Protein AF-A0A355BED5-F1 (afdb_monomer_lite)

Foldseek 3Di:
DDQDLVDPCSLVVVCVVCVPWADDDVLPPPVLVVLCVVQCQLQLFGPAARTNDGDDPPPDDRLRSNLRNLSSLQLNLCCNQPVDNDPVVSQVLLQVLLVLVDDPVLCVPADPRDGNSRSSNSQLVVLCVPCVVPDDSSVSSSLSVLSSVLSNVCSNPVDRSVVVSVVVVVVVVVVVVVVVVVVD

pLDDT: mean 83.13, std 15.9, range [39.84, 97.88]

Radius of gyration: 16.29 Å; chains: 1; bounding box: 44×42×38 Å

Secondary structure (DSSP, 8-state):
----TTSTTHHHHHHHHHTTTB---TT-HHHHHHHHHHTTGGGT--SS-SBSS---GGG--HHHHHHHHHHHHHHHHHHHHH----HHHHHHHHHHHHHHH--TTGGGGS-SS--HHHHHHHHHHHHHHHHTTTS-HHHHHHTHHHHHHHHHHHHHH---THHHHHHHHHHHHHHHHHHHHTT-

Sequence (184 aa):
MLINPSAKGWIKKFFSQNKSNYKNYNTDMLSFYYDMRASGFIYGHVIQLNLLLQPEKNELSNDEVTKIALLNALYSTFKLVTQIKDEAAFIEKAVEFYKFLHHKETLLFLKSNPDLEDCIATRIQTNENILAKNFSHILTNALLFMDVLAFKKFLEYNENPINYLKKLEESIILLVSNTLHIKE

Structure (mmCIF, N/CA/C/O backbone):
data_AF-A0A355BED5-F1
#
_entry.id   AF-A0A355BED5-F1
#
loop_
_atom_site.group_PDB
_atom_site.id
_atom_site.type_symbol
_atom_site.label_atom_id
_atom_site.label_alt_id
_atom_site.label_comp_id
_atom_site.label_asym_id
_atom_site.label_entity_id
_atom_site.label_seq_id
_atom_site.pdbx_PDB_ins_code
_atom_site.Cartn_x
_atom_site.Cartn_y
_atom_site.Cartn_z
_atom_site.occupancy
_atom_site.B_iso_or_equiv
_atom_site.auth_seq_id
_atom_site.auth_comp_id
_atom_site.auth_asym_id
_atom_site.auth_atom_id
_atom_site.pdbx_PDB_model_num
ATOM 1 N N . MET A 1 1 ? -1.209 12.565 -18.154 1.00 57.72 1 MET A N 1
ATOM 2 C CA . MET A 1 1 ? -1.684 12.842 -16.769 1.00 57.72 1 MET A CA 1
ATOM 3 C C . MET A 1 1 ? -0.481 13.209 -15.918 1.00 57.72 1 MET A C 1
ATOM 5 O O . MET A 1 1 ? 0.363 12.351 -15.713 1.00 57.72 1 MET A O 1
ATOM 9 N N . LEU A 1 2 ? -0.388 14.452 -15.436 1.00 71.56 2 LEU A N 1
ATOM 10 C CA . LEU A 1 2 ? 0.814 14.949 -14.753 1.00 71.56 2 LEU A CA 1
ATOM 11 C C . LEU A 1 2 ? 0.678 14.813 -13.223 1.00 71.56 2 LEU A C 1
ATOM 13 O O . LEU A 1 2 ? 0.127 15.694 -12.548 1.00 71.56 2 LEU A O 1
ATOM 17 N N . ILE A 1 3 ? 1.115 13.681 -12.673 1.00 84.94 3 ILE A N 1
ATOM 18 C CA . ILE A 1 3 ? 1.224 13.445 -11.223 1.00 84.94 3 ILE A CA 1
ATOM 19 C C . ILE A 1 3 ? 2.691 13.603 -10.843 1.00 84.94 3 ILE A C 1
ATOM 21 O O . ILE A 1 3 ? 3.552 13.126 -11.562 1.00 84.94 3 ILE A O 1
ATOM 25 N N . ASN A 1 4 ? 2.971 14.260 -9.721 1.00 89.06 4 ASN A N 1
ATOM 26 C CA . ASN A 1 4 ? 4.320 14.364 -9.172 1.00 89.06 4 ASN A CA 1
ATOM 27 C C . ASN A 1 4 ? 4.294 13.805 -7.739 1.00 89.06 4 ASN A C 1
ATOM 29 O O . ASN A 1 4 ? 3.911 14.541 -6.829 1.00 89.06 4 ASN A O 1
ATOM 33 N N . PRO A 1 5 ? 4.658 12.524 -7.527 1.00 90.69 5 PRO A N 1
ATOM 34 C CA . PRO A 1 5 ? 4.711 11.882 -6.205 1.00 90.69 5 PRO A CA 1
ATOM 35 C C . PRO A 1 5 ? 5.791 12.422 -5.251 1.00 90.69 5 PRO A C 1
ATOM 37 O O . PRO A 1 5 ? 6.003 11.880 -4.162 1.00 90.69 5 PRO A O 1
ATOM 40 N N . SER A 1 6 ? 6.506 13.466 -5.659 1.00 88.06 6 SER A N 1
ATOM 41 C CA . SER A 1 6 ? 7.462 14.210 -4.839 1.00 88.06 6 SER A CA 1
ATOM 42 C C . SER A 1 6 ? 6.895 15.559 -4.365 1.00 88.06 6 SER A C 1
ATOM 44 O O . SER A 1 6 ? 7.478 16.196 -3.492 1.00 88.06 6 SER A O 1
ATOM 46 N N . ALA A 1 7 ? 5.747 15.995 -4.898 1.00 89.94 7 ALA A N 1
ATOM 47 C CA . ALA A 1 7 ? 5.064 17.220 -4.491 1.00 89.94 7 ALA A CA 1
ATOM 48 C C . ALA A 1 7 ? 4.019 16.955 -3.396 1.00 89.94 7 ALA A C 1
ATOM 50 O O . ALA A 1 7 ? 3.316 15.950 -3.428 1.00 89.94 7 ALA A O 1
ATOM 51 N N . LYS A 1 8 ? 3.846 17.896 -2.463 1.00 91.38 8 LYS A N 1
ATOM 52 C CA . LYS A 1 8 ? 2.814 17.800 -1.418 1.00 91.38 8 LYS A CA 1
ATOM 53 C C . LYS A 1 8 ? 1.401 17.765 -2.018 1.00 91.38 8 LYS A C 1
ATOM 55 O O . LYS A 1 8 ? 1.073 18.567 -2.894 1.00 91.38 8 LYS A O 1
ATOM 60 N N . GLY A 1 9 ? 0.539 16.897 -1.496 1.00 93.62 9 GLY A N 1
ATOM 61 C CA . GLY A 1 9 ? -0.851 16.735 -1.931 1.00 93.62 9 GLY A CA 1
ATOM 62 C C . GLY A 1 9 ? -1.017 15.865 -3.181 1.00 93.62 9 GLY A C 1
ATOM 63 O O . GLY A 1 9 ? -2.104 15.839 -3.776 1.00 93.62 9 GLY A O 1
ATOM 64 N N . TRP A 1 10 ? 0.034 15.158 -3.599 1.00 94.88 10 TRP A N 1
ATOM 65 C CA . TRP A 1 10 ? -0.003 14.264 -4.748 1.00 94.88 10 TRP A CA 1
ATOM 66 C C . TRP A 1 10 ? -0.972 13.097 -4.557 1.00 94.88 10 TRP A C 1
ATOM 68 O O . TRP A 1 10 ? -1.587 12.695 -5.542 1.00 94.88 10 TRP A O 1
ATOM 78 N N . ILE A 1 11 ? -1.179 12.596 -3.331 1.00 96.25 11 ILE A N 1
ATOM 79 C CA . ILE A 1 11 ? -2.132 11.502 -3.066 1.00 96.25 11 ILE A CA 1
ATOM 80 C C . ILE A 1 11 ? -3.557 11.970 -3.351 1.00 96.25 11 ILE A C 1
ATOM 82 O O . ILE A 1 11 ? -4.304 11.316 -4.079 1.00 96.25 11 ILE A O 1
ATOM 86 N N . LYS A 1 12 ? -3.924 13.153 -2.845 1.00 94.94 12 LYS A N 1
ATOM 87 C CA . LYS A 1 12 ? -5.240 13.752 -3.107 1.00 94.94 12 LYS A CA 1
ATOM 88 C C . LYS A 1 12 ? -5.452 13.975 -4.605 1.00 94.94 12 LYS A C 1
ATOM 90 O O . LYS A 1 12 ? -6.523 13.677 -5.135 1.00 94.94 12 LYS A O 1
ATOM 95 N N . LYS A 1 13 ? -4.426 14.479 -5.300 1.00 93.56 13 LYS A N 1
ATOM 96 C CA . LYS A 1 13 ? -4.461 14.663 -6.756 1.00 93.56 13 LYS A CA 1
ATOM 97 C C . LYS A 1 13 ? -4.623 13.320 -7.473 1.00 93.56 13 LYS A C 1
ATOM 99 O O . LYS A 1 13 ? -5.509 13.207 -8.318 1.00 93.56 13 LYS A O 1
ATOM 104 N N . PHE A 1 14 ? -3.844 12.307 -7.093 1.00 93.62 14 PHE A N 1
ATOM 105 C CA . PHE A 1 14 ? -3.907 10.954 -7.643 1.00 93.62 14 PHE A CA 1
ATOM 106 C C . PHE A 1 14 ? -5.318 10.378 -7.540 1.00 93.62 14 PHE A C 1
ATOM 108 O O . PHE A 1 14 ? -5.871 9.985 -8.565 1.00 93.62 14 PHE A O 1
ATOM 115 N N . PHE A 1 15 ? -5.934 10.406 -6.357 1.00 94.38 15 PHE A N 1
ATOM 116 C CA . PHE A 1 15 ? -7.302 9.928 -6.168 1.00 94.38 15 PHE A CA 1
ATOM 117 C C . PHE A 1 15 ? -8.319 10.694 -7.018 1.00 94.38 15 PHE A C 1
ATOM 119 O O . PHE A 1 15 ? -9.083 10.094 -7.777 1.00 94.38 15 PHE A O 1
ATOM 126 N N . SER A 1 16 ? -8.265 12.031 -6.985 1.00 92.56 16 SER A N 1
ATOM 127 C CA . SER A 1 16 ? -9.207 12.877 -7.728 1.00 92.56 16 SER A CA 1
ATOM 128 C C . SER A 1 16 ? -9.211 12.602 -9.232 1.00 92.56 16 SER A C 1
ATOM 130 O O . SER A 1 16 ? -10.261 12.668 -9.870 1.00 92.56 16 SER A O 1
ATOM 132 N N . GLN A 1 17 ? -8.048 12.261 -9.785 1.00 90.75 17 GLN A N 1
ATOM 133 C CA . GLN A 1 17 ? -7.860 12.047 -11.210 1.00 90.75 17 GLN A CA 1
ATOM 134 C C . GLN A 1 17 ? -8.035 10.572 -11.632 1.00 90.75 17 GLN A C 1
ATOM 136 O O . GLN A 1 17 ? -8.166 10.307 -12.824 1.00 90.75 17 GLN A O 1
ATOM 141 N N . ASN A 1 18 ? -8.055 9.615 -10.692 1.00 91.12 18 ASN A N 1
ATOM 142 C CA . ASN A 1 18 ? -8.146 8.173 -10.975 1.00 91.12 18 ASN A CA 1
ATOM 143 C C . ASN A 1 18 ? -9.460 7.520 -10.516 1.00 91.12 18 ASN A C 1
ATOM 145 O O . ASN A 1 18 ? -9.555 6.297 -10.545 1.00 91.12 18 ASN A O 1
ATOM 149 N N . LYS A 1 19 ? -10.492 8.289 -10.139 1.00 89.81 19 LYS A N 1
ATOM 150 C CA . LYS A 1 19 ? -11.770 7.764 -9.606 1.00 89.81 19 LYS A CA 1
ATOM 151 C C . LYS A 1 19 ? -12.356 6.574 -10.384 1.00 89.81 19 LYS A C 1
ATOM 153 O O . LYS A 1 19 ? -12.833 5.623 -9.772 1.00 89.81 19 LYS A O 1
ATOM 158 N N . SER A 1 20 ? -12.306 6.612 -11.717 1.00 89.81 20 SER A N 1
ATOM 159 C CA . SER A 1 20 ? -12.791 5.549 -12.614 1.00 89.81 20 SER A CA 1
ATOM 160 C C . SER A 1 20 ? -11.686 4.657 -13.191 1.00 89.81 20 SER A C 1
ATOM 162 O O . SER A 1 20 ? -11.975 3.785 -14.002 1.00 89.81 20 SER A O 1
ATOM 164 N N . ASN A 1 21 ? -10.428 4.867 -12.800 1.00 92.56 21 ASN A N 1
ATOM 165 C CA . ASN A 1 21 ? -9.256 4.213 -13.382 1.00 92.56 21 ASN A CA 1
ATOM 166 C C . ASN A 1 21 ? -8.755 3.006 -12.566 1.00 92.56 21 ASN A C 1
ATOM 168 O O . ASN A 1 21 ? -7.816 2.312 -12.959 1.00 92.56 21 ASN A O 1
ATOM 172 N N . TYR A 1 22 ? -9.358 2.743 -11.409 1.00 91.75 22 TYR A N 1
ATOM 173 C CA . TYR A 1 22 ? -9.009 1.584 -10.597 1.00 91.75 22 TYR A CA 1
ATOM 174 C C . TYR A 1 22 ? -9.572 0.304 -11.202 1.00 91.75 22 TYR A C 1
ATOM 176 O O . TYR A 1 22 ? -10.762 0.228 -11.515 1.00 91.75 22 TYR A O 1
ATOM 184 N N . LYS A 1 23 ? -8.749 -0.745 -11.256 1.00 91.94 23 LYS A N 1
ATOM 185 C CA . LYS A 1 23 ? -9.266 -2.096 -11.464 1.00 91.94 23 LYS A CA 1
ATOM 186 C C . LYS A 1 23 ? -10.186 -2.480 -10.304 1.00 91.94 23 LYS A C 1
ATOM 188 O O . LYS A 1 23 ? -9.943 -2.129 -9.144 1.00 91.94 23 LYS A O 1
ATOM 193 N N . ASN A 1 24 ? -11.261 -3.184 -10.633 1.00 89.75 24 ASN A N 1
ATOM 194 C CA . ASN A 1 24 ? -12.175 -3.753 -9.657 1.00 89.75 24 ASN A CA 1
ATOM 195 C C . ASN A 1 24 ? -12.007 -5.270 -9.650 1.00 89.75 24 ASN A C 1
ATOM 197 O O . ASN A 1 24 ? -12.141 -5.910 -10.688 1.00 89.75 24 ASN A O 1
ATOM 201 N N . TYR A 1 25 ? -11.740 -5.815 -8.472 1.00 91.00 25 TYR A N 1
ATOM 202 C CA . TYR A 1 25 ? -11.480 -7.234 -8.274 1.00 91.00 25 TYR A CA 1
ATOM 203 C C . TYR A 1 25 ? -12.674 -7.993 -7.692 1.00 91.00 25 TYR A C 1
ATOM 205 O O . TYR A 1 25 ? -12.581 -9.202 -7.560 1.00 91.00 25 TYR A O 1
ATOM 213 N N . ASN A 1 26 ? -13.786 -7.329 -7.339 1.00 85.00 26 ASN A N 1
ATOM 214 C CA . ASN A 1 26 ? -14.983 -7.978 -6.774 1.00 85.00 26 ASN A CA 1
ATOM 215 C C . ASN A 1 26 ? -14.654 -9.014 -5.677 1.00 85.00 26 ASN A C 1
ATOM 217 O O . ASN A 1 26 ? -15.158 -10.127 -5.726 1.00 85.00 26 ASN A O 1
ATOM 221 N N . THR A 1 27 ? -13.782 -8.646 -4.730 1.00 83.75 27 THR A N 1
ATOM 222 C CA . THR A 1 27 ? -13.265 -9.492 -3.627 1.00 83.75 27 THR A CA 1
ATOM 223 C C . THR A 1 27 ? -12.306 -10.629 -4.011 1.00 83.75 27 THR A C 1
ATOM 225 O O . THR A 1 27 ? -11.775 -11.302 -3.127 1.00 83.75 27 THR A O 1
ATOM 228 N N . ASP A 1 28 ? -11.967 -10.786 -5.292 1.00 93.00 28 ASP A N 1
ATOM 229 C CA . ASP A 1 28 ? -10.983 -11.764 -5.755 1.00 93.00 28 ASP A CA 1
ATOM 230 C C . ASP A 1 28 ? -9.537 -11.308 -5.486 1.00 93.00 28 ASP A C 1
ATOM 232 O O . ASP A 1 28 ? -8.888 -10.616 -6.281 1.00 93.00 28 ASP A O 1
ATOM 236 N N . MET A 1 29 ? -9.011 -11.745 -4.341 1.00 93.12 29 MET A N 1
ATOM 237 C CA . MET A 1 29 ? -7.618 -11.520 -3.950 1.00 93.12 29 MET A CA 1
ATOM 238 C C . MET A 1 29 ? -6.608 -12.210 -4.874 1.00 93.12 29 MET A C 1
ATOM 240 O O . MET A 1 29 ? -5.471 -11.742 -4.975 1.00 93.12 29 MET A O 1
ATOM 244 N N . LEU A 1 30 ? -6.984 -13.306 -5.541 1.00 9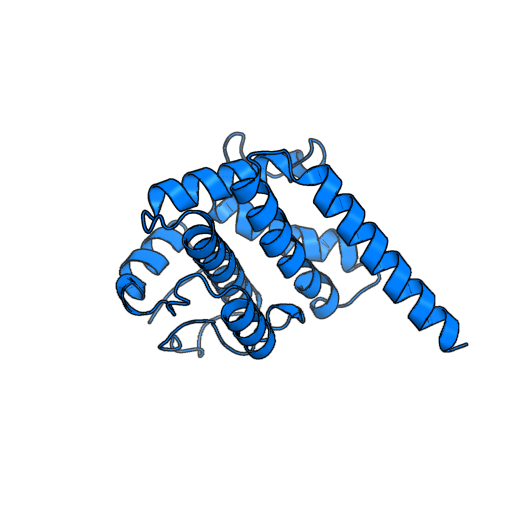5.38 30 LEU A N 1
ATOM 245 C CA . LEU A 1 30 ? -6.071 -14.051 -6.402 1.00 95.38 30 LEU A CA 1
ATOM 246 C C . LEU A 1 30 ? -5.843 -13.305 -7.721 1.00 95.38 30 LEU A C 1
ATOM 248 O O . LEU A 1 30 ? -4.694 -13.135 -8.134 1.00 95.38 30 LEU A O 1
ATOM 252 N N . SER A 1 31 ? -6.906 -12.769 -8.328 1.00 96.25 31 SER A N 1
ATOM 253 C CA . SER A 1 31 ? -6.780 -11.877 -9.489 1.00 96.25 31 SER A CA 1
ATOM 254 C C . SER A 1 31 ? -5.959 -10.627 -9.168 1.00 96.25 31 SER A C 1
ATOM 256 O O . SER A 1 31 ? -5.083 -10.250 -9.949 1.00 96.25 31 SER A O 1
ATOM 258 N N . PHE A 1 32 ? -6.167 -10.021 -7.991 1.00 97.19 32 PHE A N 1
ATOM 259 C CA . PHE A 1 32 ? -5.334 -8.908 -7.527 1.00 97.19 32 PHE A CA 1
ATOM 260 C C . PHE A 1 32 ? -3.856 -9.303 -7.430 1.00 97.19 32 PHE A C 1
ATOM 262 O O . PHE A 1 32 ? -2.994 -8.592 -7.947 1.00 97.19 32 PHE A O 1
ATOM 269 N N . TYR A 1 33 ? -3.551 -10.450 -6.821 1.00 96.62 33 TYR A N 1
ATOM 270 C CA . TYR A 1 33 ? -2.181 -10.950 -6.714 1.00 96.62 33 TYR A CA 1
ATOM 271 C C . TYR A 1 33 ? -1.520 -11.145 -8.087 1.00 96.62 33 TYR A C 1
ATOM 273 O O . TYR A 1 33 ? -0.381 -10.712 -8.284 1.00 96.62 33 TYR A O 1
ATOM 281 N N . TYR A 1 34 ? -2.222 -11.750 -9.051 1.00 96.62 34 TYR A N 1
ATOM 282 C CA . TYR A 1 34 ? -1.679 -11.953 -10.396 1.00 96.62 34 TYR A CA 1
ATOM 283 C C . TYR A 1 34 ? -1.390 -10.638 -11.117 1.00 96.62 34 TYR A C 1
ATOM 285 O O . TYR A 1 34 ? -0.335 -10.506 -11.739 1.00 96.62 34 TYR A O 1
ATOM 293 N N . ASP A 1 35 ? -2.260 -9.644 -10.972 1.00 96.50 35 ASP A N 1
ATOM 294 C CA . ASP A 1 35 ? -2.032 -8.312 -11.524 1.00 96.50 35 ASP A CA 1
ATOM 295 C C . ASP A 1 35 ? -0.845 -7.599 -10.862 1.00 96.50 35 ASP A C 1
ATOM 297 O O . ASP A 1 35 ? -0.007 -7.012 -11.549 1.00 96.50 35 ASP A O 1
ATOM 301 N N . MET A 1 36 ? -0.714 -7.689 -9.534 1.00 96.31 36 MET A N 1
ATOM 302 C CA . MET A 1 36 ? 0.440 -7.132 -8.821 1.00 96.31 36 MET A CA 1
ATOM 303 C C . MET A 1 36 ? 1.746 -7.804 -9.255 1.00 96.31 36 MET A C 1
ATOM 305 O O . MET A 1 36 ? 2.764 -7.127 -9.417 1.00 96.31 36 MET A O 1
ATOM 309 N N . ARG A 1 37 ? 1.722 -9.112 -9.526 1.00 95.31 37 ARG A N 1
ATOM 310 C CA . ARG A 1 37 ? 2.860 -9.844 -10.092 1.00 95.31 37 ARG A CA 1
ATOM 311 C C . ARG A 1 37 ? 3.195 -9.360 -11.505 1.00 95.31 37 ARG A C 1
ATOM 313 O O . ARG A 1 37 ? 4.345 -9.024 -11.775 1.00 95.31 37 ARG A O 1
ATOM 320 N N . ALA A 1 38 ? 2.199 -9.273 -12.385 1.00 95.50 38 ALA A N 1
ATOM 321 C CA . ALA A 1 38 ? 2.361 -8.803 -13.762 1.00 95.50 38 ALA A CA 1
ATOM 322 C C . ALA A 1 38 ? 2.775 -7.323 -13.851 1.00 95.50 38 ALA A C 1
ATOM 324 O O . ALA A 1 38 ? 3.335 -6.889 -14.855 1.00 95.50 38 ALA A O 1
ATOM 325 N N . SER A 1 39 ? 2.514 -6.535 -12.806 1.00 94.94 39 SER A N 1
ATOM 326 C CA . SER A 1 39 ? 2.940 -5.136 -12.711 1.00 94.94 39 SER A CA 1
ATOM 327 C C . SER A 1 39 ? 4.445 -4.962 -12.473 1.00 94.94 39 SER A C 1
ATOM 329 O O . SER A 1 39 ? 4.982 -3.872 -12.667 1.00 94.94 39 SER A O 1
ATOM 331 N N . GLY A 1 40 ? 5.129 -6.025 -12.036 1.00 93.12 40 GLY A N 1
ATOM 332 C CA . GLY A 1 40 ? 6.524 -5.988 -11.598 1.00 93.12 40 GLY A CA 1
ATOM 333 C C . GLY A 1 40 ? 6.726 -5.481 -10.163 1.00 93.12 40 GLY A C 1
ATOM 334 O O . GLY A 1 40 ? 7.816 -5.625 -9.614 1.00 93.12 40 GLY A O 1
ATOM 335 N N . PHE A 1 41 ? 5.676 -4.968 -9.509 1.00 93.88 41 PHE A N 1
ATOM 336 C CA . PHE A 1 41 ? 5.741 -4.457 -8.135 1.00 93.88 41 PHE A CA 1
ATOM 337 C C . PHE A 1 41 ? 6.243 -5.495 -7.124 1.00 93.88 41 PHE A C 1
ATOM 339 O O . PHE A 1 41 ? 7.100 -5.180 -6.307 1.00 93.88 41 PHE A O 1
ATOM 346 N N . ILE A 1 42 ? 5.778 -6.748 -7.215 1.00 92.12 42 ILE A N 1
ATOM 347 C CA . ILE A 1 42 ? 6.222 -7.835 -6.316 1.00 92.12 42 ILE A CA 1
ATOM 348 C C . ILE A 1 42 ? 7.732 -8.099 -6.441 1.00 92.12 42 ILE A C 1
ATOM 350 O O . ILE A 1 42 ? 8.370 -8.533 -5.489 1.00 92.12 42 ILE A O 1
ATOM 354 N N . TYR A 1 43 ? 8.315 -7.813 -7.604 1.00 87.00 43 TYR A N 1
ATOM 355 C CA . TYR A 1 43 ? 9.736 -8.016 -7.879 1.00 87.00 43 TYR A CA 1
ATOM 356 C C . TYR A 1 43 ? 10.590 -6.780 -7.584 1.00 87.00 43 TYR A C 1
ATOM 358 O O . TYR A 1 43 ? 11.775 -6.775 -7.900 1.00 87.00 43 TYR A O 1
ATOM 366 N N . GLY A 1 44 ? 9.996 -5.721 -7.027 1.00 84.50 44 GLY A N 1
ATOM 367 C CA . GLY A 1 44 ? 10.693 -4.473 -6.729 1.00 84.50 44 GLY A CA 1
ATOM 368 C C . GLY A 1 44 ? 11.009 -3.605 -7.946 1.00 84.50 44 GLY A C 1
ATOM 369 O O . GLY A 1 44 ? 11.724 -2.614 -7.820 1.00 84.50 44 GLY A O 1
ATOM 370 N N . HIS A 1 45 ? 10.473 -3.942 -9.122 1.00 87.31 45 HIS A N 1
ATOM 371 C CA . HIS A 1 45 ? 10.681 -3.180 -10.349 1.00 87.31 45 HIS A CA 1
ATOM 372 C C . HIS A 1 45 ? 9.360 -3.006 -11.098 1.00 87.31 45 HIS A C 1
ATOM 374 O O . HIS A 1 45 ? 8.924 -3.877 -11.855 1.00 87.31 45 HIS A O 1
ATOM 380 N N . VAL A 1 46 ? 8.706 -1.865 -10.885 1.00 91.12 46 VAL A N 1
ATOM 381 C CA . VAL A 1 46 ? 7.388 -1.585 -11.458 1.00 91.12 46 VAL A CA 1
ATOM 382 C C . VAL A 1 46 ? 7.508 -1.286 -12.951 1.00 91.12 46 VAL A C 1
ATOM 384 O O . VAL A 1 46 ? 7.997 -0.235 -13.354 1.00 91.12 46 VAL A O 1
ATOM 387 N N . ILE A 1 47 ? 7.006 -2.198 -13.783 1.00 90.81 47 ILE A N 1
ATOM 388 C CA . ILE A 1 47 ? 6.965 -2.035 -15.242 1.00 90.81 47 ILE A CA 1
ATOM 389 C C . ILE A 1 47 ? 5.642 -1.440 -15.728 1.00 90.81 47 ILE A C 1
ATOM 391 O O . ILE A 1 47 ? 5.585 -0.900 -16.829 1.00 90.81 47 ILE A O 1
ATOM 395 N N . GLN A 1 48 ? 4.575 -1.512 -14.935 1.00 91.06 48 GLN A N 1
ATOM 396 C CA . GLN A 1 48 ? 3.282 -0.886 -15.224 1.00 91.06 48 GLN A CA 1
ATOM 397 C C . GLN A 1 48 ? 2.516 -0.654 -13.925 1.00 91.06 48 GLN A C 1
ATOM 399 O O . GLN A 1 48 ? 2.657 -1.419 -12.976 1.00 91.06 48 GLN A O 1
ATOM 404 N N . LEU A 1 49 ? 1.682 0.382 -13.875 1.00 92.38 49 LEU A N 1
ATOM 405 C CA . LEU A 1 49 ? 0.811 0.598 -12.725 1.00 92.38 49 LEU A CA 1
ATOM 406 C C . LEU A 1 49 ? -0.415 -0.302 -12.823 1.00 92.38 49 LEU A C 1
ATOM 408 O O . LEU A 1 49 ? -0.942 -0.535 -13.910 1.00 92.38 49 LEU A O 1
ATOM 412 N N . ASN A 1 50 ? -0.907 -0.777 -11.682 1.00 93.44 50 ASN A N 1
ATOM 413 C CA . ASN A 1 50 ? -2.089 -1.631 -11.638 1.00 93.44 50 ASN A CA 1
ATOM 414 C C . ASN A 1 50 ? -3.409 -0.833 -11.783 1.00 93.44 50 ASN A C 1
ATOM 416 O O . ASN A 1 50 ? -4.231 -0.768 -10.870 1.00 93.44 50 ASN A O 1
ATOM 420 N N . LEU A 1 51 ? -3.568 -0.162 -12.923 1.00 93.38 51 LEU A N 1
ATOM 421 C CA . LEU A 1 51 ? -4.683 0.716 -13.290 1.00 93.38 51 LEU A CA 1
ATOM 422 C C . LEU A 1 51 ? -5.270 0.278 -14.642 1.00 93.38 51 LEU A C 1
ATOM 424 O O . LEU A 1 51 ? -4.627 -0.466 -15.383 1.00 93.38 51 LEU A O 1
ATOM 428 N N . LEU A 1 52 ? -6.486 0.729 -14.964 1.00 92.38 52 LEU A N 1
ATOM 429 C CA . LEU A 1 52 ? -7.132 0.450 -16.256 1.00 92.38 52 LEU A CA 1
ATOM 430 C C . LEU A 1 52 ? -6.426 1.180 -17.410 1.00 92.38 52 LEU A C 1
ATOM 432 O O . LEU A 1 52 ? -6.230 0.616 -18.481 1.00 92.38 52 LEU A O 1
ATOM 436 N N . LEU A 1 53 ? -6.011 2.420 -17.167 1.00 89.19 53 LEU A N 1
ATOM 437 C CA . LEU A 1 53 ? -5.290 3.297 -18.078 1.00 89.19 53 LEU A CA 1
ATOM 438 C C . LEU A 1 53 ? -3.977 3.720 -17.423 1.00 89.19 53 LEU A C 1
ATOM 440 O O . LEU A 1 53 ? -3.950 4.178 -16.276 1.00 89.19 53 LEU A O 1
ATOM 444 N N . GLN A 1 54 ? -2.882 3.573 -18.165 1.00 85.69 54 GLN A N 1
ATOM 445 C CA . GLN A 1 54 ? -1.562 3.994 -17.709 1.00 85.69 54 GLN A CA 1
ATOM 446 C C . GLN A 1 54 ? -1.438 5.523 -17.800 1.00 85.69 54 GLN A C 1
ATOM 448 O O . GLN A 1 54 ? -1.877 6.105 -18.796 1.00 85.69 54 GLN A O 1
ATOM 453 N N . PRO A 1 55 ? -0.826 6.193 -16.809 1.00 77.12 55 PRO A N 1
ATOM 454 C CA . PRO A 1 55 ? -0.416 7.577 -16.981 1.00 77.12 55 PRO A CA 1
ATOM 455 C C . PRO A 1 55 ? 0.693 7.663 -18.039 1.00 77.12 55 PRO A C 1
ATOM 457 O O . PRO A 1 55 ? 1.411 6.695 -18.297 1.00 77.12 55 PRO A O 1
ATOM 460 N N . GLU A 1 56 ? 0.848 8.840 -18.640 1.00 71.69 56 GLU A N 1
ATOM 461 C CA . GLU A 1 56 ? 1.974 9.131 -19.531 1.00 71.69 56 GLU A CA 1
ATOM 462 C C . GLU A 1 56 ? 3.280 8.945 -18.747 1.00 71.69 56 GLU A C 1
ATOM 464 O O . GLU A 1 56 ? 3.549 9.666 -17.790 1.00 71.69 56 GLU A O 1
ATOM 469 N N . LYS A 1 57 ? 4.061 7.925 -19.116 1.00 62.69 57 LYS A N 1
ATOM 470 C CA . LYS A 1 57 ? 5.250 7.494 -18.363 1.00 62.69 57 LYS A CA 1
ATOM 471 C C . LYS A 1 57 ? 6.444 8.437 -18.478 1.00 62.69 57 LYS A C 1
ATOM 473 O O . LYS A 1 57 ? 7.363 8.315 -17.678 1.00 62.69 57 LYS A O 1
ATOM 478 N N . ASN A 1 58 ? 6.451 9.334 -19.461 1.00 60.97 58 ASN A N 1
ATOM 479 C CA . ASN A 1 58 ? 7.675 9.978 -19.945 1.00 60.97 58 ASN A CA 1
ATOM 480 C C . ASN A 1 58 ? 8.326 10.968 -18.957 1.00 60.97 58 ASN A C 1
ATOM 482 O O . ASN A 1 58 ? 9.360 11.536 -19.288 1.00 60.97 58 ASN A O 1
ATOM 486 N N . GLU A 1 59 ? 7.768 11.154 -17.757 1.00 73.38 59 GLU A N 1
ATOM 487 C CA . GLU A 1 59 ? 8.253 12.132 -16.774 1.00 73.38 59 GLU A CA 1
ATOM 488 C C . GLU A 1 59 ? 8.393 11.590 -15.338 1.00 73.38 59 GLU A C 1
ATOM 490 O O . GLU A 1 59 ? 8.801 12.342 -14.458 1.00 73.38 59 GLU A O 1
ATOM 495 N N . LEU A 1 60 ? 8.073 10.315 -15.066 1.00 85.56 60 LEU A N 1
ATOM 496 C CA . LEU A 1 60 ? 8.155 9.753 -13.708 1.00 85.56 60 LEU A CA 1
ATOM 497 C C . LEU A 1 60 ? 9.451 8.966 -13.496 1.00 85.56 60 LEU A C 1
ATOM 499 O O . LEU A 1 60 ? 9.785 8.077 -14.277 1.00 85.56 60 LEU A O 1
ATOM 503 N N . SER A 1 61 ? 10.136 9.236 -12.387 1.00 88.06 61 SER A N 1
ATOM 504 C CA . SER A 1 61 ? 11.251 8.410 -11.911 1.00 88.06 61 SER A CA 1
ATOM 505 C C . SER A 1 61 ? 10.782 7.040 -11.390 1.00 88.06 61 SER A C 1
ATOM 507 O O . SER A 1 61 ? 9.610 6.848 -11.056 1.00 88.06 61 SER A O 1
ATOM 509 N N . ASN A 1 62 ? 11.704 6.076 -11.263 1.00 86.19 62 ASN A N 1
ATOM 510 C CA . ASN A 1 62 ? 11.401 4.748 -10.706 1.00 86.19 62 ASN A CA 1
ATOM 511 C C . ASN A 1 62 ? 10.803 4.825 -9.292 1.00 86.19 62 ASN A C 1
ATOM 513 O O . ASN A 1 62 ? 9.852 4.104 -8.981 1.00 86.19 62 ASN A O 1
ATOM 517 N N . ASP A 1 63 ? 11.310 5.731 -8.459 1.00 86.88 63 ASP A N 1
ATOM 518 C CA . ASP A 1 63 ? 10.793 5.989 -7.115 1.00 86.88 63 ASP A CA 1
ATOM 519 C C . ASP A 1 63 ? 9.360 6.502 -7.149 1.00 86.88 63 ASP A C 1
ATOM 521 O O . ASP A 1 63 ? 8.504 6.040 -6.398 1.00 86.88 63 ASP A O 1
ATOM 525 N N . GLU A 1 64 ? 9.068 7.440 -8.045 1.00 90.94 64 GLU A N 1
ATOM 526 C CA . GLU A 1 64 ? 7.732 8.006 -8.191 1.00 90.94 64 GLU A CA 1
ATOM 527 C C . GLU A 1 64 ? 6.726 6.972 -8.690 1.00 90.94 64 GLU A C 1
ATOM 529 O O . GLU A 1 64 ? 5.624 6.870 -8.144 1.00 90.94 64 GLU A O 1
ATOM 534 N N . VAL A 1 65 ? 7.114 6.143 -9.661 1.00 92.06 65 VAL A N 1
ATOM 535 C CA . VAL A 1 65 ? 6.290 5.011 -10.102 1.00 92.06 65 VAL A CA 1
ATOM 536 C C . VAL A 1 65 ? 6.066 4.029 -8.946 1.00 92.06 65 VAL A C 1
ATOM 538 O O . VAL A 1 65 ? 4.944 3.557 -8.750 1.00 92.06 65 VAL A O 1
ATOM 541 N N . THR A 1 66 ? 7.090 3.764 -8.133 1.00 91.88 66 THR A N 1
ATOM 542 C CA . THR A 1 66 ? 7.006 2.859 -6.976 1.00 91.88 66 THR A CA 1
ATOM 543 C C . THR A 1 66 ? 6.093 3.408 -5.877 1.00 91.88 66 THR A C 1
ATOM 545 O O . THR A 1 66 ? 5.261 2.662 -5.357 1.00 91.88 66 THR A O 1
ATOM 548 N N . LYS A 1 67 ? 6.150 4.715 -5.582 1.00 94.19 67 LYS A N 1
ATOM 549 C CA . LYS A 1 67 ? 5.220 5.406 -4.667 1.00 94.19 67 LYS A CA 1
ATOM 550 C C . LYS A 1 67 ? 3.770 5.225 -5.108 1.00 94.19 67 LYS A C 1
ATOM 552 O O . LYS A 1 67 ? 2.915 4.862 -4.299 1.00 94.19 67 LYS A O 1
ATOM 557 N N . ILE A 1 68 ? 3.493 5.444 -6.396 1.00 94.88 68 ILE A N 1
ATOM 558 C CA . ILE A 1 68 ? 2.143 5.279 -6.949 1.00 94.88 68 ILE A CA 1
ATOM 559 C C . ILE A 1 68 ? 1.705 3.811 -6.881 1.00 94.88 68 ILE A C 1
ATOM 561 O O . ILE A 1 68 ? 0.566 3.525 -6.507 1.00 94.88 68 ILE A O 1
ATOM 565 N N . ALA A 1 69 ? 2.593 2.876 -7.223 1.00 95.31 69 ALA A N 1
ATOM 566 C CA . ALA A 1 69 ? 2.295 1.449 -7.189 1.00 95.31 69 ALA A CA 1
ATOM 567 C C . ALA A 1 69 ? 1.961 0.966 -5.771 1.00 95.31 69 ALA A C 1
ATOM 569 O O . ALA A 1 69 ? 0.956 0.277 -5.594 1.00 95.31 69 ALA A O 1
ATOM 570 N N . LEU A 1 70 ? 2.740 1.386 -4.768 1.00 96.44 70 LEU A N 1
ATOM 571 C CA . LEU A 1 70 ? 2.494 1.066 -3.363 1.00 96.44 70 LEU A CA 1
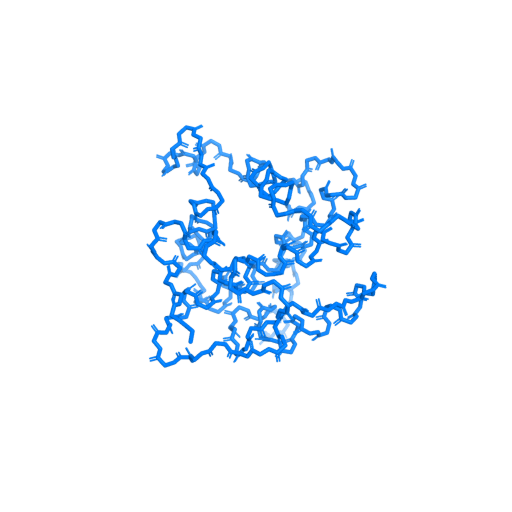ATOM 572 C C . LEU A 1 70 ? 1.156 1.644 -2.884 1.00 96.44 70 LEU A C 1
ATOM 574 O O . LEU A 1 70 ? 0.333 0.901 -2.351 1.00 96.44 70 LEU A O 1
ATOM 578 N N . LEU A 1 71 ? 0.893 2.932 -3.140 1.00 97.44 71 LEU A N 1
ATOM 579 C CA . LEU A 1 71 ? -0.387 3.567 -2.801 1.00 97.44 71 LEU A CA 1
ATOM 580 C C . LEU A 1 71 ? -1.570 2.797 -3.403 1.00 97.44 71 LEU A C 1
ATOM 582 O O . LEU A 1 71 ? -2.543 2.490 -2.713 1.00 97.44 71 LEU A O 1
ATOM 586 N N . ASN A 1 72 ? -1.484 2.471 -4.693 1.00 96.31 72 ASN A N 1
ATOM 587 C CA . ASN A 1 72 ? -2.549 1.782 -5.407 1.00 96.31 72 ASN A CA 1
ATOM 588 C C . ASN A 1 72 ? -2.754 0.342 -4.903 1.00 96.31 72 ASN A C 1
ATOM 590 O O . ASN A 1 72 ? -3.893 -0.119 -4.800 1.00 96.31 72 ASN A O 1
ATOM 594 N N . ALA A 1 73 ? -1.675 -0.359 -4.548 1.00 97.44 73 ALA A N 1
ATOM 595 C CA . ALA A 1 73 ? -1.737 -1.698 -3.967 1.00 97.44 73 ALA A CA 1
ATOM 596 C C . ALA A 1 73 ? -2.409 -1.691 -2.586 1.00 97.44 73 ALA A C 1
ATOM 598 O O . ALA A 1 73 ? -3.293 -2.513 -2.325 1.00 97.44 73 ALA A O 1
ATOM 599 N N . LEU A 1 74 ? -2.045 -0.732 -1.728 1.00 97.88 74 LEU A N 1
ATOM 600 C CA . LEU A 1 74 ? -2.654 -0.551 -0.410 1.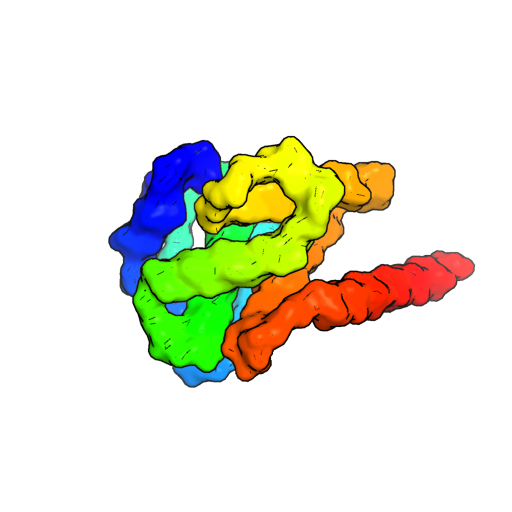00 97.88 74 LEU A CA 1
ATOM 601 C C . LEU A 1 74 ? -4.141 -0.203 -0.535 1.00 97.88 74 LEU A C 1
ATOM 603 O O . LEU A 1 74 ? -4.972 -0.845 0.102 1.00 97.88 74 LEU A O 1
ATOM 607 N N . TYR A 1 75 ? -4.506 0.741 -1.406 1.00 97.62 75 TYR A N 1
ATOM 608 C CA . TYR A 1 75 ? -5.909 1.114 -1.604 1.00 97.62 75 TYR A CA 1
ATOM 609 C C . TYR A 1 75 ? -6.745 -0.027 -2.201 1.00 97.62 75 TYR A C 1
ATOM 611 O O . TYR A 1 75 ? -7.886 -0.253 -1.797 1.00 97.62 75 TYR A O 1
ATOM 619 N N . SER A 1 76 ? -6.179 -0.793 -3.137 1.00 96.62 76 SER A N 1
ATOM 620 C CA . SER A 1 76 ? -6.840 -1.983 -3.687 1.00 96.62 76 SER A CA 1
ATOM 621 C C . SER A 1 76 ? -7.069 -3.042 -2.610 1.00 96.62 76 SER A C 1
ATOM 623 O O . SER A 1 76 ? -8.170 -3.579 -2.517 1.00 96.62 76 SER A O 1
ATOM 625 N N . THR A 1 77 ? -6.077 -3.270 -1.745 1.00 97.50 77 THR A N 1
ATOM 626 C CA . THR A 1 77 ? -6.180 -4.185 -0.598 1.00 97.50 77 THR A CA 1
ATOM 627 C C . THR A 1 77 ? -7.235 -3.718 0.400 1.00 97.50 77 THR A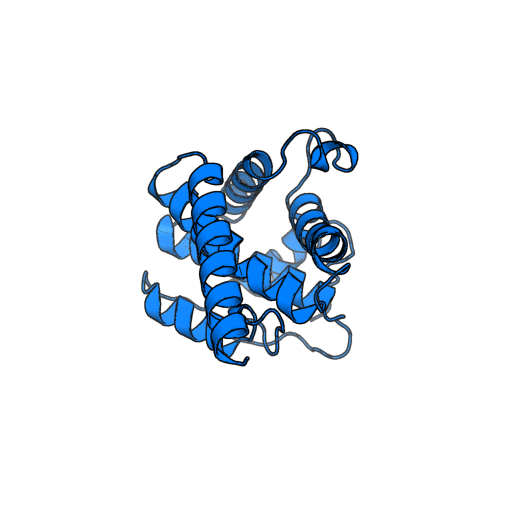 C 1
ATOM 629 O O . THR A 1 77 ? -8.051 -4.522 0.840 1.00 97.50 77 THR A O 1
ATOM 632 N N . PHE A 1 78 ? -7.282 -2.418 0.702 1.00 97.62 78 PHE A N 1
ATOM 633 C CA . PHE A 1 78 ? -8.314 -1.840 1.558 1.00 97.62 78 PHE A CA 1
ATOM 634 C C . PHE A 1 78 ? -9.712 -2.129 1.017 1.00 97.62 78 PHE A C 1
ATOM 636 O O . PHE A 1 78 ? -10.515 -2.735 1.719 1.00 97.62 78 PHE A O 1
ATOM 643 N N . LYS A 1 79 ? -9.976 -1.797 -0.253 1.00 95.69 79 LYS A N 1
ATOM 644 C CA . LYS A 1 79 ? -11.269 -2.081 -0.896 1.00 95.69 79 LYS A CA 1
ATOM 645 C C . LYS A 1 79 ? -11.606 -3.574 -0.894 1.00 95.69 79 LYS A C 1
ATOM 647 O O . LYS A 1 79 ? -12.762 -3.931 -0.697 1.00 95.69 79 LYS A O 1
ATOM 652 N N . LEU A 1 80 ? -10.615 -4.436 -1.124 1.00 96.06 80 LEU A N 1
ATOM 653 C CA . LEU A 1 80 ? -10.781 -5.891 -1.161 1.00 96.06 80 LEU A CA 1
ATOM 654 C C . LEU A 1 80 ? -11.143 -6.486 0.203 1.00 96.06 80 LEU A C 1
ATOM 656 O O . LEU A 1 80 ? -11.954 -7.405 0.254 1.00 96.06 80 LEU A O 1
ATOM 660 N N . VAL A 1 81 ? -10.569 -5.973 1.292 1.00 96.12 81 VAL A N 1
ATOM 661 C CA . VAL A 1 81 ? -10.816 -6.492 2.646 1.00 96.12 81 VAL A CA 1
ATOM 662 C C . VAL A 1 81 ? -12.059 -5.860 3.270 1.00 96.12 81 VAL A C 1
ATOM 664 O O . VAL A 1 81 ? -12.895 -6.569 3.819 1.00 96.12 81 VAL A O 1
ATOM 667 N N . THR A 1 82 ? -12.212 -4.537 3.176 1.00 95.31 82 THR A N 1
ATOM 668 C CA . THR A 1 82 ? -13.247 -3.797 3.921 1.00 95.31 82 THR A CA 1
ATOM 669 C C . THR A 1 82 ? -14.533 -3.571 3.131 1.00 95.31 82 THR A C 1
ATOM 671 O O . THR A 1 82 ? -15.553 -3.236 3.723 1.00 95.31 82 THR A O 1
ATOM 674 N N . GLN A 1 83 ? -14.496 -3.710 1.799 1.00 94.19 83 GLN A N 1
ATOM 675 C CA . GLN A 1 83 ? -15.571 -3.302 0.880 1.00 94.19 83 GLN A CA 1
ATOM 676 C C . GLN A 1 83 ? -15.906 -1.797 0.907 1.00 94.19 83 GLN A C 1
ATOM 678 O O . GLN A 1 83 ? -16.871 -1.361 0.276 1.00 94.19 83 GLN A O 1
ATOM 683 N N . ILE A 1 84 ? -15.095 -0.976 1.581 1.00 93.94 84 ILE A N 1
ATOM 684 C CA . ILE A 1 84 ? -15.267 0.476 1.665 1.00 93.94 84 ILE A CA 1
ATOM 685 C C . ILE A 1 84 ? -14.494 1.143 0.522 1.00 93.94 84 ILE A C 1
ATOM 687 O O . ILE A 1 84 ? -13.334 0.826 0.266 1.00 93.94 84 ILE A O 1
ATOM 691 N N . LYS A 1 85 ? -15.135 2.095 -0.167 1.00 91.81 85 LYS A N 1
ATOM 692 C CA . LYS A 1 85 ? -14.523 2.882 -1.258 1.00 91.81 85 LYS A CA 1
ATOM 693 C C . LYS A 1 85 ? -14.089 4.288 -0.832 1.00 91.81 85 LYS A C 1
ATOM 69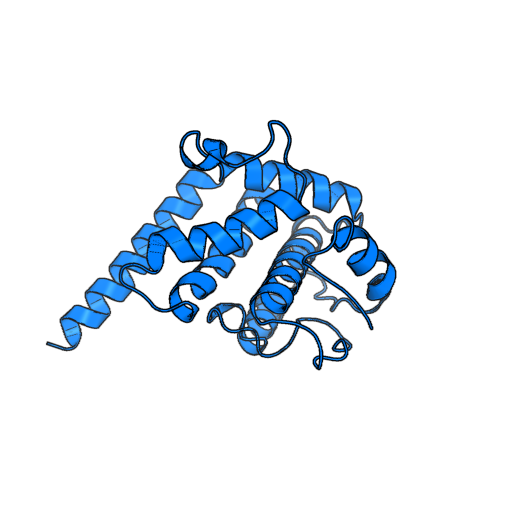5 O O . LYS A 1 85 ? -13.553 5.023 -1.654 1.00 91.81 85 LYS A O 1
ATOM 700 N N . ASP A 1 86 ? -14.316 4.648 0.426 1.00 94.88 86 ASP A N 1
ATOM 701 C CA . ASP A 1 86 ? -13.976 5.958 0.968 1.00 94.88 86 ASP A CA 1
ATOM 702 C C . ASP A 1 86 ? -12.456 6.156 1.083 1.00 94.88 86 ASP A C 1
ATOM 704 O O . ASP A 1 86 ? -11.743 5.376 1.718 1.00 94.88 86 ASP A O 1
ATOM 708 N N . GLU A 1 87 ? -11.961 7.202 0.424 1.00 95.56 87 GLU A N 1
ATOM 709 C CA . GLU A 1 87 ? -10.534 7.528 0.354 1.00 95.56 87 GLU A CA 1
ATOM 710 C C . GLU A 1 87 ? -10.008 8.043 1.700 1.00 95.56 87 GLU A C 1
ATOM 712 O O . GLU A 1 87 ? -8.860 7.770 2.048 1.00 95.56 87 GLU A O 1
ATOM 717 N N . ALA A 1 88 ? -10.832 8.753 2.479 1.00 96.25 88 ALA A N 1
ATOM 718 C CA . ALA A 1 88 ? -10.427 9.288 3.775 1.00 96.25 88 ALA A CA 1
ATOM 719 C C . ALA A 1 88 ? -10.251 8.167 4.812 1.00 96.25 88 ALA A C 1
ATOM 721 O O . ALA A 1 88 ? -9.221 8.118 5.482 1.00 96.25 88 ALA A O 1
ATOM 722 N N . ALA A 1 89 ? -11.188 7.218 4.864 1.00 97.25 89 ALA A N 1
ATOM 723 C CA . ALA A 1 89 ? -11.111 6.019 5.693 1.00 97.25 89 ALA A CA 1
ATOM 724 C C . ALA A 1 89 ? -9.901 5.150 5.324 1.00 97.25 89 ALA A C 1
ATOM 726 O O . ALA A 1 89 ? -9.216 4.625 6.204 1.00 97.25 89 ALA A O 1
ATOM 727 N N . PHE A 1 90 ? -9.595 5.027 4.026 1.00 97.88 90 PHE A N 1
ATOM 728 C CA . PHE A 1 90 ? -8.361 4.383 3.580 1.00 97.88 90 PHE A CA 1
ATOM 729 C C . PHE A 1 90 ? -7.120 5.105 4.119 1.00 97.88 90 PHE A C 1
ATOM 731 O O . PHE A 1 90 ? -6.248 4.454 4.694 1.00 97.88 90 PHE A O 1
ATOM 738 N N . ILE A 1 91 ? -7.029 6.427 3.930 1.00 97.62 91 ILE A N 1
ATOM 739 C CA . ILE A 1 91 ? -5.867 7.216 4.360 1.00 97.62 91 ILE A CA 1
ATOM 740 C C . ILE A 1 91 ? -5.663 7.080 5.870 1.00 97.62 91 ILE A C 1
ATOM 742 O O . ILE A 1 91 ? -4.539 6.837 6.305 1.00 97.62 91 ILE A O 1
ATOM 746 N N . GLU A 1 92 ? -6.734 7.175 6.659 1.00 96.00 92 GLU A N 1
ATOM 747 C CA . GLU A 1 92 ? -6.688 6.999 8.112 1.00 96.00 92 GLU A CA 1
ATOM 748 C C . GLU A 1 92 ? -6.117 5.628 8.492 1.00 96.00 92 GLU A C 1
ATOM 750 O O . GLU A 1 92 ? -5.146 5.551 9.250 1.00 96.00 92 GLU A O 1
ATOM 755 N N . LYS A 1 93 ? -6.645 4.548 7.900 1.00 96.88 93 LYS A N 1
ATOM 756 C CA . LYS A 1 93 ? -6.179 3.183 8.180 1.00 96.88 93 LYS A CA 1
ATOM 757 C C . LYS A 1 93 ? -4.759 2.916 7.699 1.00 96.88 93 LYS A C 1
ATOM 759 O O . LYS A 1 93 ? -4.017 2.206 8.373 1.00 96.88 93 LYS A O 1
ATOM 764 N N . ALA A 1 94 ? -4.352 3.481 6.567 1.00 96.75 94 ALA A N 1
ATOM 765 C CA . ALA A 1 94 ? -2.987 3.351 6.071 1.00 96.75 94 ALA A CA 1
ATOM 766 C C . ALA A 1 94 ? -1.985 4.091 6.975 1.00 96.75 94 ALA A C 1
ATOM 768 O O . ALA A 1 94 ? -0.922 3.555 7.283 1.00 96.75 94 ALA A O 1
ATOM 769 N N . VAL A 1 95 ? -2.330 5.290 7.456 1.00 94.19 95 VAL A N 1
ATOM 770 C CA . VAL A 1 95 ? -1.505 6.025 8.429 1.00 94.19 95 VAL A CA 1
ATOM 771 C C . VAL A 1 95 ? -1.434 5.273 9.760 1.00 94.19 95 VAL A C 1
ATOM 773 O O . VAL A 1 95 ? -0.350 5.154 10.326 1.00 94.19 95 VAL A O 1
ATOM 776 N N . GLU A 1 96 ? -2.551 4.731 10.253 1.00 92.56 96 GLU A N 1
ATOM 777 C CA . GLU A 1 96 ? -2.581 3.888 11.457 1.00 92.56 96 GLU A CA 1
ATOM 778 C C . GLU A 1 96 ? -1.660 2.666 11.314 1.00 92.56 96 GLU A C 1
ATOM 780 O O . GLU A 1 96 ? -0.827 2.411 12.183 1.00 92.56 96 GLU A O 1
ATOM 785 N N . PHE A 1 97 ? -1.737 1.964 10.182 1.00 93.06 97 PHE A N 1
ATOM 786 C CA . PHE A 1 97 ? -0.860 0.842 9.861 1.00 93.06 97 PHE A CA 1
ATOM 787 C C . PHE A 1 97 ? 0.625 1.232 9.882 1.00 93.06 97 PHE A C 1
ATOM 789 O O . PHE A 1 97 ? 1.428 0.579 10.552 1.00 93.06 97 PHE A O 1
ATOM 796 N N . TYR A 1 98 ? 1.000 2.318 9.201 1.00 89.94 98 TYR A N 1
ATOM 797 C CA . TYR A 1 98 ? 2.395 2.759 9.165 1.00 89.94 98 TYR A CA 1
ATOM 798 C C . TYR A 1 98 ? 2.899 3.239 10.532 1.00 89.94 98 TYR A C 1
ATOM 800 O O . TYR A 1 98 ? 4.061 3.016 10.861 1.00 89.94 98 TYR A O 1
ATOM 808 N N . LYS A 1 99 ? 2.035 3.782 11.399 1.00 86.12 99 LYS A N 1
ATOM 809 C CA . LYS A 1 99 ? 2.411 4.101 12.788 1.00 86.12 99 LYS A CA 1
ATOM 810 C C . LYS A 1 99 ? 2.874 2.875 13.585 1.00 86.12 99 LYS A C 1
ATOM 812 O O . LYS A 1 99 ? 3.750 3.034 14.428 1.00 86.12 99 LYS A O 1
ATOM 817 N N . PHE A 1 100 ? 2.354 1.672 13.315 1.00 82.88 100 PHE A N 1
ATOM 818 C CA . PHE A 1 100 ? 2.878 0.441 13.930 1.00 82.88 100 PHE A CA 1
ATOM 819 C C . PHE A 1 100 ? 4.270 0.071 13.406 1.00 82.88 100 PHE A C 1
ATOM 821 O O . PHE A 1 100 ? 5.109 -0.405 14.163 1.00 82.88 100 PHE A O 1
ATOM 828 N N . LEU A 1 101 ? 4.519 0.295 12.116 1.00 74.88 101 LEU A N 1
ATOM 829 C CA . LEU A 1 101 ? 5.796 0.002 11.461 1.00 74.88 101 LEU A CA 1
ATOM 830 C C . LEU A 1 101 ? 6.930 0.933 11.909 1.00 74.88 101 LEU A C 1
ATOM 832 O O . LEU A 1 101 ? 8.096 0.539 11.913 1.00 74.88 101 LEU A O 1
ATOM 836 N N . HIS A 1 102 ? 6.608 2.164 12.297 1.00 69.38 102 HIS A N 1
ATOM 837 C CA . HIS A 1 102 ? 7.592 3.132 12.763 1.00 69.38 102 HIS A CA 1
ATOM 838 C C . HIS A 1 102 ? 7.920 2.921 14.257 1.00 69.38 102 HIS A C 1
ATOM 840 O O . HIS A 1 102 ? 7.341 3.555 15.137 1.00 69.38 102 HIS A O 1
ATOM 846 N N . HIS A 1 103 ? 8.887 2.046 14.565 1.00 56.56 103 HIS A N 1
ATOM 847 C CA . HIS A 1 103 ? 9.514 1.979 15.896 1.00 56.56 103 HIS A CA 1
ATOM 848 C C . HIS A 1 103 ? 10.447 3.188 16.151 1.00 56.56 103 HIS A C 1
ATOM 850 O O . HIS A 1 103 ? 10.955 3.817 15.222 1.00 56.56 103 HIS A O 1
ATOM 856 N N . LYS A 1 104 ? 10.681 3.515 17.436 1.00 43.50 104 LYS A N 1
ATOM 857 C CA . LYS A 1 104 ? 11.358 4.737 17.948 1.00 43.50 104 LYS A CA 1
ATOM 858 C C . LYS A 1 104 ? 12.677 5.126 17.268 1.00 43.50 104 LYS A C 1
ATOM 860 O O . LYS A 1 104 ? 12.984 6.311 17.222 1.00 43.50 104 LYS A O 1
ATOM 865 N N . GLU A 1 105 ? 13.439 4.171 16.748 1.00 40.25 105 GLU A N 1
ATOM 866 C CA . GLU A 1 105 ? 14.743 4.434 16.127 1.00 40.25 105 GLU A CA 1
ATOM 867 C C . GLU A 1 105 ? 14.620 4.971 14.689 1.00 40.25 105 GLU A C 1
ATOM 869 O O . GLU A 1 105 ? 15.410 5.817 14.282 1.00 40.25 105 GLU A O 1
ATOM 874 N N . THR A 1 106 ? 13.579 4.583 13.942 1.00 46.25 106 THR A N 1
ATOM 875 C CA . THR A 1 106 ? 13.261 5.145 12.610 1.00 46.25 106 THR A CA 1
ATOM 876 C C . THR A 1 106 ? 12.442 6.440 12.712 1.00 46.25 106 THR A C 1
ATOM 878 O O . THR A 1 106 ? 12.429 7.257 11.793 1.00 46.25 106 THR A O 1
ATOM 881 N N . LEU A 1 107 ? 11.786 6.661 13.859 1.00 43.00 107 LEU A N 1
ATOM 882 C CA . LEU A 1 107 ? 10.985 7.853 14.169 1.00 43.00 107 LEU A CA 1
ATOM 883 C C . LEU A 1 107 ? 11.807 9.141 14.340 1.00 43.00 107 LEU A C 1
ATOM 885 O O . LEU A 1 107 ? 11.219 10.216 14.397 1.00 43.00 107 LEU A O 1
ATOM 889 N N . LEU A 1 108 ? 13.142 9.068 14.386 1.00 44.31 108 LEU A N 1
ATOM 890 C CA . LEU A 1 108 ? 14.006 10.254 14.479 1.00 44.31 108 LEU A CA 1
ATOM 891 C C . LEU A 1 108 ? 13.901 11.176 13.247 1.00 44.31 108 LEU A C 1
ATOM 893 O O . LEU A 1 108 ? 14.257 12.348 13.339 1.00 44.31 108 LEU A O 1
ATOM 897 N N . PHE A 1 109 ? 13.381 10.672 12.120 1.00 48.62 109 PHE A N 1
ATOM 898 C CA . PHE A 1 109 ? 13.262 11.412 10.856 1.00 48.62 109 PHE A CA 1
ATOM 899 C C . PHE A 1 109 ? 11.822 11.780 10.467 1.00 48.62 109 PHE A C 1
ATOM 901 O O . PHE A 1 109 ? 11.618 12.506 9.494 1.00 48.62 109 PHE A O 1
ATOM 908 N N . LEU A 1 110 ? 10.816 11.307 11.208 1.00 52.22 110 LEU A N 1
ATOM 909 C CA . LEU A 1 110 ? 9.406 11.578 10.921 1.00 52.22 110 LEU A CA 1
ATOM 910 C C . LEU A 1 110 ? 8.880 12.703 11.818 1.00 52.22 110 LEU A C 1
ATOM 912 O O . LEU A 1 110 ? 9.201 12.792 13.002 1.00 52.22 110 LEU A O 1
ATOM 916 N N . LYS A 1 111 ? 8.029 13.567 11.255 1.00 57.81 111 LYS A N 1
ATOM 917 C CA . LYS A 1 111 ? 7.273 14.570 12.024 1.00 57.81 111 LYS A CA 1
ATOM 918 C C . LYS A 1 111 ? 6.438 13.864 13.107 1.00 57.81 111 LYS A C 1
ATOM 920 O O . LYS A 1 111 ? 5.999 12.740 12.889 1.00 57.81 111 LYS A O 1
ATOM 925 N N . SER A 1 112 ? 6.120 14.533 14.225 1.00 60.19 112 SER A N 1
ATOM 926 C CA . SER A 1 112 ? 5.296 13.946 15.310 1.00 60.19 112 SER A CA 1
ATOM 927 C C . SER A 1 112 ? 3.933 13.394 14.863 1.00 60.19 112 SER A C 1
ATOM 929 O O . SER A 1 112 ? 3.361 12.578 15.575 1.00 60.19 112 SER A O 1
ATOM 931 N N . ASN A 1 113 ? 3.413 13.823 13.709 1.00 70.44 113 ASN A N 1
ATOM 932 C CA . ASN A 1 113 ? 2.227 13.265 13.061 1.00 70.44 113 ASN A CA 1
ATOM 933 C C . ASN A 1 113 ? 2.469 13.214 11.543 1.00 70.44 113 ASN A C 1
ATOM 935 O O . ASN A 1 113 ? 2.192 14.211 10.870 1.00 70.44 113 ASN A O 1
ATOM 939 N N . PRO A 1 114 ? 3.025 12.114 11.006 1.00 81.62 114 PRO A N 1
ATOM 940 C CA . PRO A 1 114 ? 3.238 11.992 9.571 1.00 81.62 114 PRO A CA 1
ATOM 941 C C . PRO A 1 114 ? 1.901 11.801 8.852 1.00 81.62 114 PRO A C 1
ATOM 943 O O . PRO A 1 114 ? 0.994 11.136 9.366 1.00 81.62 114 PRO A O 1
ATOM 946 N N . ASP A 1 115 ? 1.779 12.392 7.666 1.00 90.88 115 ASP A N 1
ATOM 947 C CA . ASP A 1 115 ? 0.713 12.038 6.731 1.00 90.88 115 ASP A CA 1
ATOM 948 C C . ASP A 1 115 ? 1.113 10.808 5.893 1.00 90.88 115 ASP A C 1
ATOM 950 O O . ASP A 1 115 ? 2.223 10.284 5.998 1.00 90.88 115 ASP A O 1
ATOM 954 N N . LEU A 1 116 ? 0.192 10.299 5.070 1.00 94.38 116 LEU A N 1
ATOM 955 C CA . LEU A 1 116 ? 0.461 9.110 4.259 1.00 94.38 116 LEU A CA 1
ATOM 956 C C . LEU A 1 116 ? 1.559 9.345 3.205 1.00 94.38 116 LEU A C 1
ATOM 958 O O . LEU A 1 116 ? 2.243 8.396 2.824 1.00 94.38 116 LEU A O 1
ATOM 962 N N . GLU A 1 117 ? 1.735 10.586 2.736 1.00 94.75 117 GLU A N 1
ATOM 963 C CA . GLU A 1 117 ? 2.793 10.934 1.782 1.00 94.75 117 GLU A CA 1
ATOM 964 C C . GLU A 1 117 ? 4.161 10.801 2.452 1.00 94.75 117 GLU A C 1
ATOM 966 O O . GLU A 1 117 ? 5.047 10.153 1.890 1.00 94.75 117 GLU A O 1
ATOM 971 N N . ASP A 1 118 ? 4.291 11.336 3.672 1.00 90.00 118 ASP A N 1
ATOM 972 C CA . ASP A 1 118 ? 5.470 11.190 4.525 1.00 90.00 118 ASP A CA 1
ATOM 973 C C . ASP A 1 118 ? 5.753 9.694 4.797 1.00 90.00 118 ASP A C 1
ATOM 975 O O . ASP A 1 118 ? 6.870 9.232 4.564 1.00 90.00 118 ASP A O 1
ATOM 979 N N . CYS A 1 119 ? 4.745 8.904 5.200 1.00 90.25 119 CYS A N 1
ATOM 980 C CA . CYS A 1 119 ? 4.909 7.467 5.477 1.00 90.25 119 CYS A CA 1
ATOM 981 C C . CYS A 1 119 ? 5.432 6.681 4.261 1.00 90.25 119 CYS A C 1
ATOM 983 O O . CYS A 1 119 ? 6.397 5.922 4.375 1.00 90.25 119 CYS A O 1
ATOM 985 N N . ILE A 1 120 ? 4.816 6.867 3.086 1.00 92.25 120 ILE A N 1
ATOM 986 C CA . ILE A 1 120 ? 5.212 6.181 1.845 1.00 92.25 120 ILE A CA 1
ATOM 987 C C . ILE A 1 120 ? 6.622 6.604 1.417 1.00 92.25 120 ILE A C 1
ATOM 989 O O . ILE A 1 120 ? 7.433 5.752 1.046 1.00 92.25 120 ILE A O 1
ATOM 993 N N . ALA A 1 121 ? 6.930 7.903 1.478 1.00 89.12 121 ALA A N 1
ATOM 994 C CA . ALA A 1 121 ? 8.245 8.418 1.114 1.00 89.12 121 ALA A CA 1
ATOM 995 C C . ALA A 1 121 ? 9.337 7.857 2.032 1.00 89.12 121 ALA A C 1
ATOM 997 O O . ALA A 1 121 ? 10.334 7.329 1.538 1.00 89.12 121 ALA A O 1
ATOM 998 N N . THR A 1 122 ? 9.123 7.893 3.351 1.00 83.69 122 THR A N 1
ATOM 999 C CA . THR A 1 122 ? 10.064 7.324 4.319 1.00 83.69 122 THR A CA 1
ATOM 1000 C C . THR A 1 122 ? 10.223 5.824 4.122 1.00 83.69 122 THR A C 1
ATOM 1002 O O . THR A 1 122 ? 11.351 5.342 4.178 1.00 83.69 122 THR A O 1
ATOM 1005 N N . ARG A 1 123 ? 9.150 5.069 3.851 1.00 84.19 123 ARG A N 1
ATOM 1006 C CA . ARG A 1 123 ? 9.248 3.617 3.639 1.00 84.19 123 ARG A CA 1
ATOM 1007 C C . ARG A 1 123 ? 10.119 3.265 2.434 1.00 84.19 123 ARG A C 1
ATOM 1009 O O . ARG A 1 123 ? 10.968 2.385 2.549 1.00 84.19 123 ARG A O 1
ATOM 1016 N N . ILE A 1 124 ? 9.948 3.970 1.318 1.00 82.56 124 ILE A N 1
ATOM 1017 C CA . ILE A 1 124 ? 10.740 3.742 0.102 1.00 82.56 124 ILE A CA 1
ATOM 1018 C C . ILE A 1 124 ? 12.206 4.143 0.331 1.00 82.56 124 ILE A C 1
ATOM 1020 O O . ILE A 1 124 ? 13.085 3.318 0.115 1.00 82.56 124 ILE A O 1
ATOM 1024 N N . GLN A 1 125 ? 12.476 5.325 0.897 1.00 73.75 125 GLN A N 1
ATOM 1025 C CA . GLN A 1 125 ? 13.844 5.794 1.189 1.00 73.75 125 GLN A CA 1
ATOM 1026 C C . GLN A 1 125 ? 14.577 4.956 2.257 1.00 73.75 125 GLN A C 1
ATOM 1028 O O . GLN A 1 125 ? 15.779 4.718 2.167 1.00 73.75 125 GLN A O 1
ATOM 1033 N N . THR A 1 126 ? 13.880 4.508 3.306 1.00 64.00 126 THR A N 1
ATOM 1034 C CA . THR A 1 126 ? 14.487 3.717 4.396 1.00 64.00 126 THR A CA 1
ATOM 1035 C C . THR A 1 126 ? 14.910 2.340 3.907 1.00 64.00 126 THR A C 1
ATOM 1037 O O . THR A 1 126 ? 15.973 1.849 4.287 1.00 64.00 126 THR A O 1
ATOM 1040 N N . ASN A 1 127 ? 14.098 1.734 3.040 1.00 58.44 127 ASN A N 1
ATOM 1041 C CA . ASN A 1 127 ? 14.437 0.475 2.403 1.00 58.44 127 ASN A CA 1
ATOM 1042 C C . ASN A 1 127 ? 15.769 0.611 1.640 1.00 58.44 127 ASN A C 1
ATOM 1044 O O . ASN A 1 127 ? 16.631 -0.258 1.788 1.00 58.44 127 ASN A O 1
ATOM 1048 N N . GLU A 1 128 ? 15.988 1.714 0.910 1.00 53.81 128 GLU A N 1
ATOM 1049 C CA . GLU A 1 128 ? 17.277 1.977 0.252 1.00 53.81 128 GLU A CA 1
ATOM 1050 C C . GLU A 1 128 ? 18.429 1.962 1.259 1.00 53.81 128 GLU A C 1
ATOM 1052 O O . GLU A 1 128 ? 19.384 1.221 1.079 1.00 53.81 128 GLU A O 1
ATOM 1057 N N . ASN A 1 129 ? 18.318 2.671 2.380 1.00 48.59 129 ASN A N 1
ATOM 1058 C CA . ASN A 1 129 ? 19.433 2.806 3.322 1.00 48.59 129 ASN A CA 1
ATOM 1059 C C . ASN A 1 129 ? 19.751 1.542 4.151 1.00 48.59 129 ASN A C 1
ATOM 1061 O O . ASN A 1 129 ? 20.919 1.309 4.465 1.00 48.59 129 ASN A O 1
ATOM 1065 N N . ILE A 1 130 ? 18.754 0.727 4.525 1.00 47.50 130 ILE A N 1
ATOM 1066 C CA . ILE A 1 130 ? 18.959 -0.449 5.399 1.00 47.50 130 ILE A CA 1
ATOM 1067 C C . ILE A 1 130 ? 19.552 -1.641 4.628 1.00 47.50 130 ILE A C 1
ATOM 1069 O O . ILE A 1 130 ? 20.386 -2.368 5.170 1.00 47.50 130 ILE A O 1
ATOM 1073 N N . LEU A 1 131 ? 19.163 -1.835 3.362 1.00 44.50 131 LEU A N 1
ATOM 1074 C CA . LEU A 1 131 ? 19.557 -3.005 2.563 1.00 44.50 131 LEU A CA 1
ATOM 1075 C C . LEU A 1 131 ? 20.599 -2.703 1.472 1.00 44.50 131 LEU A C 1
ATOM 1077 O O . LEU A 1 131 ? 21.288 -3.633 1.045 1.00 44.50 131 LEU A O 1
ATOM 1081 N N . ALA A 1 132 ? 20.799 -1.437 1.067 1.00 43.94 132 ALA A N 1
ATOM 1082 C CA . ALA A 1 132 ? 21.769 -1.085 0.015 1.00 43.94 132 ALA A CA 1
ATOM 1083 C C . ALA A 1 132 ? 23.224 -1.411 0.362 1.00 43.94 132 ALA A C 1
ATOM 1085 O O . ALA A 1 132 ? 24.066 -1.467 -0.532 1.00 43.94 132 ALA A O 1
ATOM 1086 N N . LYS A 1 133 ? 23.549 -1.658 1.637 1.00 44.66 133 LYS A N 1
ATOM 1087 C CA . LYS A 1 133 ? 24.920 -2.023 2.006 1.00 44.66 133 LYS A CA 1
ATOM 1088 C C . LYS A 1 133 ? 25.348 -3.373 1.415 1.00 44.66 133 LYS A C 1
ATOM 1090 O O . LYS A 1 133 ? 26.534 -3.539 1.163 1.00 44.66 133 LYS A O 1
ATOM 1095 N N . ASN A 1 134 ? 24.396 -4.282 1.153 1.00 39.84 134 ASN A N 1
ATOM 1096 C CA . ASN A 1 134 ? 24.659 -5.634 0.639 1.00 39.84 134 ASN A CA 1
ATOM 1097 C C . ASN A 1 134 ? 23.774 -6.052 -0.559 1.00 39.84 134 ASN A C 1
ATOM 1099 O O . ASN A 1 134 ? 24.016 -7.110 -1.137 1.00 39.84 134 ASN A O 1
ATOM 1103 N N . PHE A 1 135 ? 22.760 -5.267 -0.948 1.00 46.66 135 PHE A N 1
ATOM 1104 C CA . PHE A 1 135 ? 21.794 -5.650 -1.985 1.00 46.66 135 PHE A CA 1
ATOM 1105 C C . PHE A 1 135 ? 21.412 -4.491 -2.923 1.00 46.66 135 PHE A C 1
ATOM 1107 O O . PHE A 1 135 ? 21.466 -3.326 -2.550 1.00 46.66 135 PHE A O 1
ATOM 1114 N N . SER A 1 136 ? 21.017 -4.806 -4.163 1.00 53.88 136 SER A N 1
ATOM 1115 C CA . SER A 1 136 ? 20.586 -3.800 -5.153 1.00 53.88 136 SER A CA 1
ATOM 1116 C C . SER A 1 136 ? 19.198 -3.212 -4.837 1.00 53.88 136 SER A C 1
ATOM 1118 O O . SER A 1 136 ? 18.385 -3.870 -4.186 1.00 53.88 136 SER A O 1
ATOM 1120 N N . HIS A 1 137 ? 18.878 -2.024 -5.379 1.00 55.22 137 HIS A N 1
ATOM 1121 C CA . HIS A 1 137 ? 17.558 -1.365 -5.252 1.00 55.22 137 HIS A CA 1
ATOM 1122 C C . HIS A 1 137 ? 16.366 -2.285 -5.598 1.00 55.22 137 HIS A C 1
ATOM 1124 O O . HIS A 1 137 ? 15.279 -2.144 -5.040 1.00 55.22 137 HIS A O 1
ATOM 1130 N N . ILE A 1 138 ? 16.569 -3.267 -6.483 1.00 52.75 138 ILE A N 1
ATOM 1131 C CA . ILE A 1 138 ? 15.550 -4.253 -6.874 1.00 52.75 138 ILE A CA 1
ATOM 1132 C C . ILE A 1 138 ? 15.163 -5.143 -5.686 1.00 52.75 138 ILE A C 1
ATOM 1134 O O . ILE A 1 138 ? 13.977 -5.355 -5.437 1.00 52.75 138 ILE A O 1
ATOM 1138 N N . LEU A 1 139 ? 16.140 -5.639 -4.919 1.00 56.06 139 LEU A N 1
ATOM 1139 C CA . LEU A 1 139 ? 15.846 -6.512 -3.780 1.00 56.06 139 LEU A CA 1
ATOM 1140 C C . LEU A 1 139 ? 15.171 -5.737 -2.645 1.00 56.06 139 LEU A C 1
ATOM 1142 O O . LEU A 1 139 ? 14.246 -6.224 -2.001 1.00 56.06 139 LEU A O 1
ATOM 1146 N N . THR A 1 140 ? 15.600 -4.497 -2.460 1.00 60.62 140 THR A N 1
ATOM 1147 C CA . THR A 1 140 ? 15.054 -3.556 -1.494 1.00 60.62 140 THR A CA 1
ATOM 1148 C C . THR A 1 140 ? 13.569 -3.247 -1.733 1.00 60.62 140 THR A C 1
ATOM 1150 O O . THR A 1 140 ? 12.763 -3.252 -0.799 1.00 60.62 140 THR A O 1
ATOM 1153 N N . ASN A 1 141 ? 13.177 -3.031 -2.990 1.00 69.06 141 ASN A N 1
ATOM 1154 C CA . ASN A 1 141 ? 11.785 -2.767 -3.350 1.00 69.06 141 ASN A CA 1
ATOM 1155 C C . ASN A 1 141 ? 10.927 -4.040 -3.412 1.00 69.06 141 ASN A C 1
ATOM 1157 O O . ASN A 1 141 ? 9.713 -3.955 -3.233 1.00 69.06 141 ASN A O 1
ATOM 1161 N N . ALA A 1 142 ? 11.521 -5.225 -3.602 1.00 71.25 142 ALA A N 1
ATOM 1162 C CA . ALA A 1 142 ? 10.787 -6.497 -3.587 1.00 71.25 142 ALA A CA 1
ATOM 1163 C C . ALA A 1 142 ? 10.096 -6.760 -2.234 1.00 71.25 142 ALA A C 1
ATOM 1165 O O . ALA A 1 142 ? 9.065 -7.430 -2.159 1.00 71.25 142 ALA A O 1
ATOM 1166 N N . LEU A 1 143 ? 10.619 -6.164 -1.160 1.00 81.12 143 LEU A N 1
ATOM 1167 C CA . LEU A 1 143 ? 10.050 -6.238 0.182 1.00 81.12 143 LEU A CA 1
ATOM 1168 C C . LEU A 1 143 ? 8.804 -5.362 0.386 1.00 81.12 143 LEU A C 1
ATOM 1170 O O . LEU A 1 143 ? 8.061 -5.594 1.337 1.00 81.12 143 LEU A O 1
ATOM 1174 N N . LEU A 1 144 ? 8.507 -4.408 -0.506 1.00 88.50 144 LEU A N 1
ATOM 1175 C CA . LEU A 1 144 ? 7.326 -3.539 -0.382 1.00 88.50 144 LEU A CA 1
ATOM 1176 C C . LEU A 1 144 ? 6.007 -4.316 -0.458 1.00 88.50 144 LEU A C 1
ATOM 1178 O O . LEU A 1 144 ? 5.000 -3.886 0.102 1.00 88.50 144 LEU A O 1
ATOM 1182 N N . PHE A 1 145 ? 5.991 -5.484 -1.105 1.00 91.81 145 PHE A N 1
ATOM 1183 C CA . PHE A 1 145 ? 4.792 -6.319 -1.116 1.00 91.81 145 PHE A CA 1
ATOM 1184 C C . PHE A 1 145 ? 4.496 -6.953 0.255 1.00 91.81 145 PHE A C 1
ATOM 1186 O O . PHE A 1 145 ? 3.342 -7.285 0.528 1.00 91.81 145 PHE A O 1
ATOM 1193 N N . MET A 1 146 ? 5.481 -7.056 1.160 1.00 90.00 146 MET A N 1
ATOM 1194 C CA . MET A 1 146 ? 5.214 -7.464 2.545 1.00 90.00 146 MET A CA 1
ATOM 1195 C C . MET A 1 146 ? 4.288 -6.475 3.250 1.00 90.00 146 MET A C 1
ATOM 1197 O O . MET A 1 146 ? 3.400 -6.911 3.979 1.00 90.00 146 MET A O 1
ATOM 1201 N N . ASP A 1 147 ? 4.435 -5.172 2.986 1.00 92.12 147 ASP A N 1
ATOM 1202 C CA . ASP A 1 147 ? 3.553 -4.145 3.549 1.00 92.12 147 ASP A CA 1
ATOM 1203 C C . ASP A 1 147 ? 2.108 -4.379 3.101 1.00 92.12 147 ASP A C 1
ATOM 1205 O O . ASP A 1 147 ? 1.196 -4.286 3.912 1.00 92.12 147 ASP A O 1
ATOM 1209 N N . VAL A 1 148 ? 1.887 -4.772 1.842 1.00 95.69 148 VAL A N 1
ATOM 1210 C CA . VAL A 1 148 ? 0.551 -5.094 1.311 1.00 95.69 148 VAL A CA 1
ATOM 1211 C C . VAL A 1 148 ? -0.056 -6.306 2.032 1.00 95.69 148 VAL A C 1
ATOM 1213 O O . VAL A 1 148 ? -1.218 -6.275 2.443 1.00 95.69 148 VAL A O 1
ATOM 1216 N N . LEU A 1 149 ? 0.732 -7.366 2.238 1.00 94.62 149 LEU A N 1
ATOM 1217 C CA . LEU A 1 149 ? 0.291 -8.569 2.955 1.00 94.62 149 LEU A CA 1
ATOM 1218 C C . LEU A 1 149 ? 0.009 -8.294 4.437 1.00 94.62 149 LEU A C 1
ATOM 1220 O O . LEU A 1 149 ? -0.964 -8.803 4.994 1.00 94.62 149 LEU A O 1
ATOM 1224 N N . ALA A 1 150 ? 0.855 -7.496 5.079 1.00 93.44 150 ALA A N 1
ATOM 1225 C CA . ALA A 1 150 ? 0.699 -7.113 6.472 1.00 93.44 150 ALA A CA 1
ATOM 1226 C C . ALA A 1 150 ? -0.474 -6.153 6.668 1.00 93.44 150 ALA A C 1
ATOM 1228 O O . ALA A 1 150 ? -1.229 -6.308 7.623 1.00 93.44 150 ALA A O 1
ATOM 1229 N N . PHE A 1 151 ? -0.682 -5.220 5.737 1.00 96.38 151 PHE A N 1
ATOM 1230 C CA . PHE A 1 151 ? -1.821 -4.313 5.746 1.00 96.38 151 PHE A CA 1
ATOM 1231 C C . PHE A 1 151 ? -3.136 -5.078 5.604 1.00 96.38 151 PHE A C 1
ATOM 1233 O O . PHE A 1 151 ? -4.068 -4.829 6.361 1.00 96.38 151 PHE A O 1
ATOM 1240 N N . LYS A 1 152 ? -3.194 -6.087 4.723 1.00 96.06 152 LYS A N 1
ATOM 1241 C CA . LYS A 1 152 ? -4.332 -7.017 4.651 1.00 96.06 152 LYS A CA 1
ATOM 1242 C C . LYS A 1 152 ? -4.630 -7.640 6.018 1.00 96.06 152 LYS A C 1
ATOM 1244 O O . LYS A 1 152 ? -5.768 -7.593 6.466 1.00 96.06 152 LYS A O 1
ATOM 1249 N N . LYS A 1 153 ? -3.619 -8.206 6.687 1.00 94.56 153 LYS A N 1
ATOM 1250 C CA . LYS A 1 153 ? -3.785 -8.821 8.015 1.00 94.56 153 LYS A CA 1
ATOM 1251 C C . LYS A 1 153 ? -4.227 -7.811 9.073 1.00 94.56 153 LYS A C 1
ATOM 1253 O O . LYS A 1 153 ? -5.148 -8.099 9.829 1.00 94.56 153 LYS A O 1
ATOM 1258 N N . PHE A 1 154 ? -3.627 -6.627 9.085 1.00 95.56 154 PHE A N 1
ATOM 1259 C CA . PHE A 1 154 ? -4.044 -5.528 9.950 1.00 95.56 154 PHE A CA 1
ATOM 1260 C C . PHE A 1 154 ? -5.528 -5.189 9.749 1.00 95.56 154 PHE A C 1
ATOM 1262 O O . PHE A 1 154 ? -6.261 -5.088 10.724 1.00 95.56 154 PHE A O 1
ATOM 1269 N N . LEU A 1 155 ? -6.001 -5.096 8.504 1.00 96.56 155 LEU A N 1
ATOM 1270 C CA . LEU A 1 155 ? -7.409 -4.821 8.206 1.00 96.56 155 LEU A CA 1
ATOM 1271 C C . LEU A 1 155 ? -8.349 -5.978 8.586 1.00 96.56 155 LEU A C 1
ATOM 1273 O O . LEU A 1 155 ? -9.470 -5.723 9.011 1.00 96.56 155 LEU A O 1
ATOM 1277 N N . GLU A 1 156 ? -7.915 -7.232 8.427 1.00 94.88 156 GLU A N 1
ATOM 1278 C CA . GLU A 1 156 ? -8.728 -8.423 8.729 1.00 94.88 156 GLU A CA 1
ATOM 1279 C C . GLU A 1 156 ? -8.935 -8.649 10.231 1.00 94.88 156 GLU A C 1
ATOM 1281 O O . GLU A 1 156 ? -10.017 -9.067 10.637 1.00 94.88 156 GLU A O 1
ATOM 1286 N N . TYR A 1 157 ? -7.909 -8.396 11.046 1.00 92.56 157 TYR A N 1
ATOM 1287 C CA . TYR A 1 157 ? -7.920 -8.733 12.477 1.00 92.56 157 TYR A CA 1
ATOM 1288 C C . TYR A 1 157 ? -7.905 -7.505 13.393 1.00 92.56 157 TYR A C 1
ATOM 1290 O O . TYR A 1 157 ? -8.121 -7.640 14.592 1.00 92.56 157 TYR A O 1
ATOM 1298 N N . ASN A 1 158 ? -7.667 -6.307 12.846 1.00 87.50 158 ASN A N 1
ATOM 1299 C CA . ASN A 1 158 ? -7.446 -5.075 13.609 1.00 87.50 158 ASN A CA 1
ATOM 1300 C C . ASN A 1 158 ? -6.339 -5.238 14.675 1.00 87.50 158 ASN A C 1
ATOM 1302 O O . ASN A 1 158 ? -6.415 -4.693 15.775 1.00 87.50 158 ASN A O 1
ATOM 1306 N N . GLU A 1 159 ? -5.313 -6.024 14.337 1.00 87.69 159 GLU A N 1
ATOM 1307 C CA . GLU A 1 159 ? -4.185 -6.369 15.201 1.00 87.69 159 GLU A CA 1
ATOM 1308 C C . GLU A 1 159 ? -2.885 -5.725 14.719 1.00 87.69 159 GLU A C 1
ATOM 1310 O O . GLU A 1 159 ? -2.693 -5.456 13.532 1.00 87.69 159 GLU A O 1
ATOM 1315 N N . ASN A 1 160 ? -1.951 -5.538 15.652 1.00 86.19 160 ASN A N 1
ATOM 1316 C CA . ASN A 1 160 ? -0.623 -5.018 15.359 1.00 86.19 160 ASN A CA 1
ATOM 1317 C C . ASN A 1 160 ? 0.129 -5.941 14.362 1.00 86.19 160 ASN A C 1
ATOM 1319 O O . ASN A 1 160 ? 0.429 -7.092 14.698 1.00 86.19 160 ASN A O 1
ATOM 1323 N N . PRO A 1 161 ? 0.507 -5.445 13.166 1.00 87.31 161 PRO A N 1
ATOM 1324 C CA . PRO A 1 161 ? 1.113 -6.259 12.116 1.00 87.31 161 PRO A CA 1
ATOM 1325 C C . PRO A 1 161 ? 2.589 -6.616 12.361 1.00 87.31 161 PRO A C 1
ATOM 1327 O O . PRO A 1 161 ? 3.140 -7.414 11.604 1.00 87.31 161 PRO A O 1
ATOM 1330 N N . ILE A 1 162 ? 3.251 -6.058 13.384 1.00 83.88 162 ILE A N 1
ATOM 1331 C CA . ILE A 1 162 ? 4.709 -6.177 13.591 1.00 83.88 162 ILE A CA 1
ATOM 1332 C C . ILE A 1 162 ? 5.162 -7.638 13.681 1.00 83.88 162 ILE A C 1
ATOM 1334 O O . ILE A 1 162 ? 6.112 -8.036 13.010 1.00 83.88 162 ILE A O 1
ATOM 1338 N N . ASN A 1 163 ? 4.463 -8.468 14.461 1.00 83.56 163 ASN A N 1
ATOM 1339 C CA . ASN A 1 163 ? 4.824 -9.882 14.600 1.00 83.56 163 ASN A CA 1
ATOM 1340 C C . ASN A 1 163 ? 4.657 -10.656 13.286 1.00 83.56 163 ASN A C 1
ATOM 1342 O O . ASN A 1 163 ? 5.423 -11.577 13.009 1.00 83.56 163 ASN A O 1
ATOM 1346 N N . TYR A 1 164 ? 3.657 -10.294 12.481 1.00 87.50 164 TYR A N 1
ATOM 1347 C CA . TYR A 1 164 ? 3.434 -10.905 11.175 1.00 87.50 164 TYR A CA 1
ATOM 1348 C C . TYR A 1 164 ? 4.533 -10.507 10.183 1.00 87.50 164 TYR A C 1
ATOM 1350 O O . TYR A 1 164 ? 5.102 -11.372 9.522 1.00 87.50 164 TYR A O 1
ATOM 1358 N N . LEU A 1 165 ? 4.884 -9.219 10.139 1.00 83.81 165 LEU A N 1
ATOM 1359 C CA . LEU A 1 165 ? 5.977 -8.694 9.320 1.00 83.81 165 LEU A CA 1
ATOM 1360 C C . LEU A 1 165 ? 7.316 -9.337 9.669 1.00 83.81 165 LEU A C 1
ATOM 1362 O O . LEU A 1 165 ? 8.000 -9.818 8.772 1.00 83.81 165 LEU A O 1
ATOM 1366 N N . LYS A 1 166 ? 7.646 -9.423 10.961 1.00 78.81 166 LYS A N 1
ATOM 1367 C CA . LYS A 1 166 ? 8.885 -10.054 11.429 1.00 78.81 166 LYS A CA 1
ATOM 1368 C C . LYS A 1 166 ? 8.988 -11.509 10.968 1.00 78.81 166 LYS A C 1
ATOM 1370 O O . LYS A 1 166 ? 10.011 -11.912 10.429 1.00 78.81 166 LYS A O 1
ATOM 1375 N N . LYS A 1 167 ? 7.905 -12.283 11.102 1.00 85.69 167 LYS A N 1
ATOM 1376 C CA . LYS A 1 167 ? 7.863 -13.676 10.628 1.00 85.69 167 LYS A CA 1
ATOM 1377 C C . LYS A 1 167 ? 8.002 -13.788 9.108 1.00 85.69 167 LYS A C 1
ATOM 1379 O O . LYS A 1 167 ? 8.639 -14.726 8.630 1.00 85.69 167 LYS A O 1
ATOM 1384 N N . LEU A 1 168 ? 7.399 -12.869 8.346 1.00 84.94 168 LEU A N 1
ATOM 1385 C CA . LEU A 1 168 ? 7.559 -12.830 6.889 1.00 84.94 168 LEU A CA 1
ATOM 1386 C C . LEU A 1 168 ? 9.011 -12.547 6.499 1.00 84.94 168 LEU A C 1
ATOM 1388 O O . LEU A 1 168 ? 9.562 -13.262 5.666 1.00 84.94 168 LEU A O 1
ATOM 1392 N N . GLU A 1 169 ? 9.632 -11.550 7.123 1.00 79.25 169 GLU A N 1
ATOM 1393 C CA . GLU A 1 169 ? 11.026 -11.183 6.882 1.00 79.25 169 GLU A CA 1
ATOM 1394 C C . GLU A 1 169 ? 11.980 -12.337 7.221 1.00 79.25 169 GLU A C 1
ATOM 1396 O O . GLU A 1 169 ? 12.782 -12.734 6.377 1.00 79.25 169 GLU A O 1
ATOM 1401 N N . GLU A 1 170 ? 11.828 -12.956 8.397 1.00 79.50 170 GLU A N 1
ATOM 1402 C CA . GLU A 1 170 ? 12.591 -14.145 8.807 1.00 79.50 170 GLU A CA 1
ATOM 1403 C C . GLU A 1 170 ? 12.444 -15.294 7.796 1.00 79.50 170 GLU A C 1
ATOM 1405 O O . GLU A 1 170 ? 13.431 -15.930 7.423 1.00 79.50 170 GLU A O 1
ATOM 1410 N N . SER A 1 171 ? 11.225 -15.532 7.301 1.00 85.25 171 SER A N 1
ATOM 1411 C CA . SER A 1 171 ? 10.953 -16.583 6.311 1.00 85.25 171 SER A CA 1
ATOM 1412 C C . SER A 1 171 ? 11.633 -16.302 4.968 1.00 85.25 171 SER A C 1
ATOM 1414 O O . SER A 1 171 ? 12.168 -17.220 4.346 1.00 85.25 171 SER A O 1
ATOM 1416 N N . ILE A 1 172 ? 11.639 -15.041 4.521 1.00 81.81 172 ILE A N 1
ATOM 1417 C CA . ILE A 1 172 ? 12.319 -14.626 3.287 1.00 81.81 172 ILE A CA 1
ATOM 1418 C C . ILE A 1 172 ? 13.833 -14.775 3.440 1.00 81.81 172 ILE A C 1
ATOM 1420 O O . ILE A 1 172 ? 14.470 -15.364 2.568 1.00 81.81 172 ILE A O 1
ATOM 1424 N N . ILE A 1 173 ? 14.409 -14.299 4.548 1.00 76.69 173 ILE A N 1
ATOM 1425 C CA . ILE A 1 173 ? 15.849 -14.409 4.824 1.00 76.69 173 ILE A CA 1
ATOM 1426 C C . ILE A 1 173 ? 16.278 -15.876 4.859 1.00 76.69 173 ILE A C 1
ATOM 1428 O O . ILE A 1 173 ? 17.294 -16.226 4.255 1.00 76.69 173 ILE A O 1
ATOM 1432 N N . LEU A 1 174 ? 15.497 -16.743 5.510 1.00 83.19 174 LEU A N 1
ATOM 1433 C CA . LEU A 1 174 ? 15.762 -18.179 5.560 1.00 83.19 174 LEU A CA 1
ATOM 1434 C C . LEU A 1 174 ? 15.725 -18.805 4.159 1.00 83.19 174 LEU A C 1
ATOM 1436 O O . LEU A 1 174 ? 16.636 -19.544 3.790 1.00 83.19 174 LEU A O 1
ATOM 1440 N N . LEU A 1 175 ? 14.700 -18.490 3.361 1.00 85.44 175 LEU A N 1
ATOM 1441 C CA . LEU A 1 175 ? 14.557 -19.011 2.000 1.00 85.44 175 LEU A CA 1
ATOM 1442 C C . LEU A 1 175 ? 15.726 -18.582 1.103 1.00 85.44 175 LEU A C 1
ATOM 1444 O O . LEU A 1 175 ? 16.302 -19.411 0.396 1.00 85.44 175 LEU A O 1
ATOM 1448 N N . VAL A 1 176 ? 16.080 -17.296 1.138 1.00 79.25 176 VAL A N 1
ATOM 1449 C CA . VAL A 1 176 ? 17.182 -16.740 0.344 1.00 79.25 176 VAL A CA 1
ATOM 1450 C C . VAL A 1 176 ? 18.510 -17.357 0.775 1.00 79.25 176 VAL A C 1
ATOM 1452 O O . VAL A 1 176 ? 19.240 -17.848 -0.083 1.00 79.25 176 VAL A O 1
ATOM 1455 N N . SER A 1 177 ? 18.789 -17.412 2.081 1.00 76.50 177 SER A N 1
ATOM 1456 C CA . SER A 1 177 ? 20.014 -18.020 2.622 1.00 76.50 177 SER A CA 1
ATOM 1457 C C . SER A 1 177 ? 20.150 -19.480 2.190 1.00 76.50 177 SER A C 1
ATOM 1459 O O . SER A 1 177 ? 21.170 -19.859 1.622 1.00 76.50 177 SER A O 1
ATOM 1461 N N . ASN A 1 178 ? 19.095 -20.284 2.358 1.00 83.12 178 ASN A N 1
ATOM 1462 C CA . ASN A 1 178 ? 19.103 -21.691 1.949 1.00 83.12 178 ASN A CA 1
ATOM 1463 C C . ASN A 1 178 ? 19.339 -21.850 0.442 1.00 83.12 178 ASN A C 1
ATOM 1465 O O . ASN A 1 178 ? 20.086 -22.726 0.023 1.00 83.12 178 ASN A O 1
ATOM 1469 N N . THR A 1 179 ? 18.734 -20.992 -0.381 1.00 81.88 179 THR A N 1
ATOM 1470 C CA . THR A 1 179 ? 18.894 -21.057 -1.842 1.00 81.88 179 THR A CA 1
ATOM 1471 C C 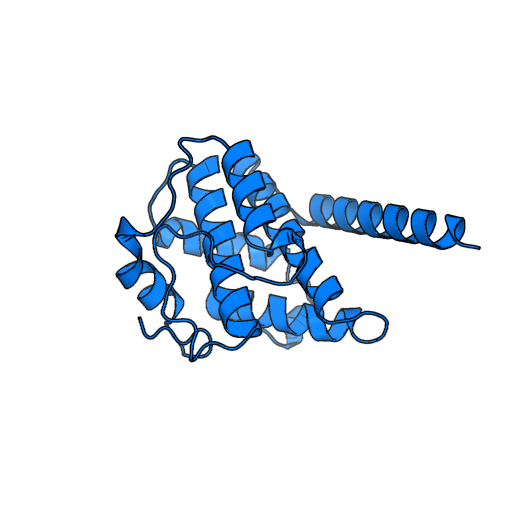. THR A 1 179 ? 20.310 -20.677 -2.283 1.00 81.88 179 THR A C 1
ATOM 1473 O O . THR A 1 179 ? 20.822 -21.243 -3.248 1.00 81.88 179 THR A O 1
ATOM 1476 N N . LEU A 1 180 ? 20.950 -19.730 -1.593 1.00 76.31 180 LEU A N 1
ATOM 1477 C CA . LEU A 1 180 ? 22.327 -19.323 -1.874 1.00 76.31 180 LEU A CA 1
ATOM 1478 C C . LEU A 1 180 ? 23.337 -20.394 -1.445 1.00 76.31 180 LEU A C 1
ATOM 1480 O O . LEU A 1 180 ? 24.247 -20.681 -2.214 1.00 76.31 180 LEU A O 1
ATOM 1484 N N . HIS A 1 181 ? 23.129 -21.044 -0.296 1.00 72.31 181 HIS A N 1
ATOM 1485 C CA . HIS A 1 181 ? 23.979 -22.152 0.159 1.00 72.31 181 HIS A CA 1
ATOM 1486 C C . HIS A 1 181 ? 23.899 -23.404 -0.729 1.00 72.31 181 HIS A C 1
ATOM 1488 O O . HIS A 1 181 ? 24.829 -24.195 -0.735 1.00 72.31 181 HIS A O 1
ATOM 1494 N N . ILE A 1 182 ? 22.822 -23.592 -1.502 1.00 62.00 182 ILE A N 1
ATOM 1495 C CA . ILE A 1 182 ? 22.692 -24.709 -2.462 1.00 62.00 182 ILE A CA 1
ATOM 1496 C C . ILE A 1 182 ? 23.535 -24.482 -3.738 1.00 62.00 182 ILE A C 1
ATOM 1498 O O . ILE A 1 182 ? 23.713 -25.404 -4.532 1.00 62.00 182 ILE A O 1
ATOM 1502 N N . LYS A 1 183 ? 24.035 -23.260 -3.974 1.00 49.22 183 LYS A N 1
ATOM 1503 C CA . LYS A 1 183 ? 24.869 -22.923 -5.143 1.00 49.22 183 LYS A CA 1
ATOM 1504 C C . LYS A 1 183 ? 26.382 -23.023 -4.894 1.00 49.22 183 LYS A C 1
ATOM 1506 O O . LYS A 1 183 ? 27.130 -22.759 -5.837 1.00 49.22 183 LYS A O 1
ATOM 1511 N N . GLU A 1 184 ? 26.810 -23.395 -3.688 1.00 41.41 184 GLU A N 1
ATOM 1512 C CA . GLU A 1 184 ? 28.188 -23.814 -3.370 1.00 41.41 184 GLU A CA 1
ATOM 1513 C C . GLU A 1 184 ? 28.300 -25.344 -3.374 1.00 41.41 184 GLU A C 1
ATOM 1515 O O . GLU A 1 184 ? 29.340 -25.844 -3.860 1.00 41.41 184 GLU A O 1
#